Protein AF-A0A9D5IDY4-F1 (afdb_monomer_lite)

Structure (mmCIF, N/CA/C/O backbone):
data_AF-A0A9D5IDY4-F1
#
_entry.id   AF-A0A9D5IDY4-F1
#
loop_
_atom_site.group_PDB
_atom_site.id
_atom_site.type_symbol
_atom_site.label_atom_id
_atom_site.label_alt_id
_atom_site.label_comp_id
_atom_site.label_asym_id
_atom_site.label_entity_id
_atom_site.label_seq_id
_atom_site.pdbx_PDB_ins_code
_atom_site.Cartn_x
_atom_site.Cartn_y
_atom_site.Cartn_z
_atom_site.occupancy
_atom_site.B_iso_or_equiv
_atom_site.auth_seq_id
_atom_site.auth_comp_id
_atom_site.auth_asym_id
_atom_site.auth_atom_id
_atom_site.pdbx_PDB_model_num
ATOM 1 N N . MET A 1 1 ? -13.481 10.873 54.877 1.00 41.22 1 MET A N 1
ATOM 2 C CA . MET A 1 1 ? -12.859 11.520 53.698 1.00 41.22 1 MET A CA 1
ATOM 3 C C . MET A 1 1 ? -13.652 11.131 52.458 1.00 41.22 1 MET A C 1
ATOM 5 O O . MET A 1 1 ? -13.702 9.952 52.139 1.00 41.22 1 MET A O 1
ATOM 9 N N . LYS A 1 2 ? -14.345 12.079 51.812 1.00 42.03 2 LYS A N 1
ATOM 10 C CA . LYS A 1 2 ? -15.057 11.828 50.548 1.00 42.03 2 LYS A CA 1
ATOM 11 C C . LYS A 1 2 ? -14.042 11.918 49.404 1.00 42.03 2 LYS A C 1
ATOM 13 O O . LYS A 1 2 ? -13.507 12.991 49.146 1.00 42.03 2 LYS A O 1
ATOM 18 N N . LEU A 1 3 ? -13.752 10.783 48.770 1.00 48.72 3 LEU A N 1
ATOM 19 C CA . LEU A 1 3 ? -12.979 10.691 47.531 1.00 48.72 3 LEU A CA 1
ATOM 20 C C . LEU A 1 3 ? -13.801 11.328 46.403 1.00 48.72 3 LEU A C 1
ATOM 22 O O . LEU A 1 3 ? -14.670 10.682 45.820 1.00 48.72 3 LEU A O 1
ATOM 26 N N . PHE A 1 4 ? -13.562 12.605 46.114 1.00 57.53 4 PHE A N 1
ATOM 27 C CA . PHE A 1 4 ? -14.098 13.238 44.914 1.00 57.53 4 PHE A CA 1
ATOM 28 C C . PHE A 1 4 ? -13.401 12.621 43.695 1.00 57.53 4 PHE A C 1
ATOM 30 O O . PHE A 1 4 ? -12.270 12.974 43.365 1.00 57.53 4 PHE A O 1
ATOM 37 N N . ARG A 1 5 ? -14.060 11.658 43.039 1.00 57.94 5 ARG A N 1
ATOM 38 C CA . ARG A 1 5 ? -13.657 11.198 41.707 1.00 57.94 5 ARG A CA 1
ATOM 39 C C . ARG A 1 5 ? -13.798 12.376 40.747 1.00 57.94 5 ARG A C 1
ATOM 41 O O . ARG A 1 5 ? -14.897 12.887 40.547 1.00 57.94 5 ARG A O 1
ATOM 48 N N . LYS A 1 6 ? -12.673 12.795 40.169 1.00 56.75 6 LYS A N 1
ATOM 49 C CA . LYS A 1 6 ? -12.633 13.732 39.046 1.00 56.75 6 LYS A CA 1
ATOM 50 C C . LYS A 1 6 ? -13.516 13.158 37.921 1.00 56.75 6 LYS A C 1
ATOM 52 O O . LYS A 1 6 ? -13.376 11.965 37.636 1.00 56.75 6 LYS A O 1
ATOM 57 N N . PRO A 1 7 ? -14.425 13.941 37.314 1.00 51.53 7 PRO A N 1
ATOM 58 C CA . PRO A 1 7 ? -15.192 13.472 36.166 1.00 51.53 7 PRO A CA 1
ATOM 59 C C . PRO A 1 7 ? -14.228 13.010 35.064 1.00 51.53 7 PRO A C 1
ATOM 61 O O . PRO A 1 7 ? -13.175 13.642 34.902 1.00 51.53 7 PRO A O 1
ATOM 64 N N . PRO A 1 8 ? -14.536 11.928 34.324 1.00 55.66 8 PRO A N 1
ATOM 65 C CA . PRO A 1 8 ? -13.765 11.585 33.138 1.00 55.66 8 PRO A CA 1
ATOM 66 C C . PRO A 1 8 ? -13.746 12.801 32.209 1.00 55.66 8 PRO A C 1
ATOM 68 O O . PRO A 1 8 ? -14.763 13.479 32.044 1.00 55.66 8 PRO A O 1
ATOM 71 N N . ALA A 1 9 ? -12.569 13.115 31.666 1.00 55.00 9 ALA A N 1
ATOM 72 C CA . ALA A 1 9 ? -12.440 14.201 30.707 1.00 55.00 9 ALA A CA 1
ATOM 73 C C . ALA A 1 9 ? -13.428 13.963 29.551 1.00 55.00 9 ALA A C 1
ATOM 75 O O . ALA A 1 9 ? -13.591 12.808 29.141 1.00 55.00 9 ALA A O 1
ATOM 76 N N . PRO A 1 10 ? -14.102 15.010 29.041 1.00 48.28 10 PRO A N 1
ATOM 77 C CA . PRO A 1 10 ? -14.968 14.859 27.881 1.00 48.28 10 PRO A CA 1
ATOM 78 C C . PRO A 1 10 ? -14.165 14.215 26.750 1.00 48.28 10 PRO A C 1
ATOM 80 O O . PRO A 1 10 ? -13.027 14.618 26.491 1.00 48.28 10 PRO A O 1
ATOM 83 N N . ALA A 1 11 ? -14.737 13.183 26.123 1.00 53.06 11 ALA A N 1
ATOM 84 C CA . ALA A 1 11 ? -14.128 12.536 24.972 1.00 53.06 11 ALA A CA 1
ATOM 85 C C . ALA A 1 11 ? -13.826 13.619 23.932 1.00 53.06 11 ALA A C 1
ATOM 87 O O . ALA A 1 11 ? -14.719 14.367 23.527 1.00 53.06 11 ALA A O 1
ATOM 88 N N . ARG A 1 12 ? -12.548 13.754 23.563 1.00 46.25 12 ARG A N 1
ATOM 89 C CA . ARG A 1 12 ? -12.135 14.673 22.504 1.00 46.25 12 ARG A CA 1
ATOM 90 C C . ARG A 1 12 ? -12.954 14.311 21.257 1.00 46.25 12 ARG A C 1
ATOM 92 O O . ARG A 1 12 ? -13.050 13.115 20.972 1.00 46.25 12 ARG A O 1
ATOM 99 N N . PRO A 1 13 ? -13.564 15.280 20.549 1.00 53.03 13 PRO A N 1
ATOM 100 C CA . PRO A 1 13 ? -14.248 14.970 19.301 1.00 53.03 13 PRO A CA 1
ATOM 101 C C . PRO A 1 13 ? -13.279 14.216 18.380 1.00 53.03 13 PRO A C 1
ATOM 103 O O . PRO A 1 13 ? -12.077 14.520 18.413 1.00 53.03 13 PRO A O 1
ATOM 106 N N . PRO A 1 14 ? -13.765 13.212 17.628 1.00 66.12 14 PRO A N 1
ATOM 107 C CA . PRO A 1 14 ? -12.904 12.428 16.760 1.00 66.12 14 PRO A CA 1
ATOM 108 C C . PRO A 1 14 ? -12.170 13.379 15.815 1.00 66.12 14 PRO A C 1
ATOM 110 O O . PRO A 1 14 ? -12.764 14.301 15.252 1.00 66.12 14 PRO A O 1
ATOM 113 N N . GLY A 1 15 ? -10.852 13.206 15.732 1.00 76.00 15 GLY A N 1
ATOM 114 C CA . GLY A 1 15 ? -10.035 13.950 14.782 1.00 76.00 15 GLY A CA 1
ATOM 115 C C . GLY A 1 15 ? -10.391 13.571 13.342 1.00 76.00 15 GLY A C 1
ATOM 116 O O . GLY A 1 15 ? -11.176 12.645 13.125 1.00 76.00 15 GLY A O 1
ATOM 117 N N . PRO A 1 16 ? -9.815 14.261 12.345 1.00 85.69 16 PRO A N 1
ATOM 118 C CA . PRO A 1 16 ? -9.924 13.798 10.968 1.00 85.69 16 PRO A CA 1
ATOM 119 C C . PRO A 1 16 ? -9.386 12.358 10.852 1.00 85.69 16 PRO A C 1
ATOM 121 O O . PRO A 1 16 ? -8.431 12.016 11.561 1.00 85.69 16 PRO A O 1
ATOM 124 N N . PRO A 1 17 ? -9.975 11.519 9.977 1.00 90.88 17 PRO A N 1
ATOM 125 C CA . PRO A 1 17 ? -9.485 10.162 9.745 1.00 90.88 17 PRO A CA 1
ATOM 126 C C . PRO A 1 17 ? -8.038 10.207 9.252 1.00 90.88 17 PRO A C 1
ATOM 128 O O . PRO A 1 17 ? -7.634 11.183 8.627 1.00 90.88 17 PRO A O 1
ATOM 131 N N . SER A 1 18 ? -7.255 9.153 9.480 1.00 93.25 18 SER A N 1
ATOM 132 C CA . SER A 1 18 ? -5.921 9.068 8.881 1.00 93.25 18 SER A CA 1
ATOM 133 C C . SER A 1 18 ? -5.993 8.990 7.353 1.00 93.25 18 SER A C 1
ATOM 135 O O . SER A 1 18 ? -7.010 8.594 6.781 1.00 93.25 18 SER A O 1
ATOM 137 N N . PHE A 1 19 ? -4.882 9.294 6.674 1.00 95.75 19 PHE A N 1
ATOM 138 C CA . PHE A 1 19 ? -4.799 9.154 5.217 1.00 95.75 19 PHE A CA 1
ATOM 139 C C . PHE A 1 19 ? -5.155 7.734 4.740 1.00 95.75 19 PHE A C 1
ATOM 141 O O . PHE A 1 19 ? -5.873 7.569 3.757 1.00 95.75 19 PHE A O 1
ATOM 148 N N . GLY A 1 20 ? -4.712 6.700 5.465 1.00 96.00 20 GLY A N 1
ATOM 149 C CA . GLY A 1 20 ? -5.046 5.315 5.137 1.00 96.00 20 GLY A CA 1
ATOM 150 C C . GLY A 1 20 ? -6.538 5.024 5.291 1.00 96.00 20 GLY A C 1
ATOM 151 O O . GLY A 1 20 ? -7.137 4.428 4.399 1.00 96.00 20 GLY A O 1
ATOM 152 N N . ALA A 1 21 ? -7.156 5.495 6.377 1.00 94.75 21 ALA A N 1
ATOM 153 C CA . ALA A 1 21 ? -8.593 5.341 6.608 1.00 94.75 21 ALA A CA 1
ATOM 154 C C . ALA A 1 21 ? -9.424 6.072 5.542 1.00 94.75 21 ALA A C 1
ATOM 156 O O . ALA A 1 21 ? -10.379 5.523 4.993 1.00 94.75 21 ALA A O 1
ATOM 157 N N . TRP A 1 22 ? -9.005 7.287 5.187 1.00 95.56 22 TRP A N 1
ATOM 158 C CA . TRP A 1 22 ? -9.621 8.111 4.149 1.00 95.56 22 TRP A CA 1
ATOM 159 C C . TRP A 1 22 ? -9.556 7.466 2.753 1.00 95.56 22 TRP A C 1
ATOM 161 O O . TRP A 1 22 ? -10.509 7.585 1.977 1.00 95.56 22 TRP A O 1
ATOM 171 N N . LEU A 1 23 ? -8.468 6.752 2.440 1.00 96.88 23 LEU A N 1
ATOM 172 C CA . LEU A 1 23 ? -8.336 5.971 1.206 1.00 96.88 23 LEU A CA 1
ATOM 173 C C . LEU A 1 23 ? -9.214 4.718 1.219 1.00 96.88 23 LEU A C 1
ATOM 175 O O . LEU A 1 23 ? -9.912 4.457 0.240 1.00 96.88 23 LEU A O 1
ATOM 179 N N . VAL A 1 24 ? -9.197 3.947 2.311 1.00 95.25 24 VAL A N 1
ATOM 180 C CA . VAL A 1 24 ? -10.005 2.723 2.434 1.00 95.25 24 VAL A CA 1
ATOM 181 C C . VAL A 1 24 ? -11.487 3.040 2.266 1.00 95.25 24 VAL A C 1
ATOM 183 O O . VAL A 1 24 ? -12.145 2.371 1.476 1.00 95.25 24 VAL A O 1
ATOM 186 N N . ALA A 1 25 ? -11.987 4.099 2.909 1.00 93.31 25 ALA A N 1
ATOM 187 C CA . ALA A 1 25 ? -13.375 4.536 2.760 1.00 93.31 25 ALA A CA 1
ATOM 188 C C . ALA A 1 25 ? -13.746 4.824 1.291 1.00 93.31 25 ALA A C 1
ATOM 190 O O . ALA A 1 25 ? -14.791 4.395 0.813 1.00 93.31 25 ALA A O 1
ATOM 191 N N . ARG A 1 26 ? -12.859 5.475 0.525 1.00 94.00 26 ARG A N 1
ATOM 192 C CA . ARG A 1 26 ? -13.096 5.762 -0.903 1.00 94.00 26 ARG A CA 1
ATOM 193 C C . ARG A 1 26 ? -13.163 4.518 -1.772 1.00 94.00 26 ARG A C 1
ATOM 195 O O . ARG A 1 26 ? -13.949 4.482 -2.713 1.00 94.00 26 ARG A O 1
ATOM 202 N N . PHE A 1 27 ? -12.331 3.519 -1.488 1.00 94.62 27 PHE A N 1
ATOM 203 C CA . PHE A 1 27 ? -12.335 2.275 -2.255 1.00 94.62 27 PHE A CA 1
ATOM 204 C C . PHE A 1 27 ? -13.386 1.268 -1.785 1.00 94.62 27 PHE A C 1
ATOM 206 O O . PHE A 1 27 ? -13.736 0.379 -2.559 1.00 94.62 27 PHE A O 1
ATOM 213 N N . ALA A 1 28 ? -13.889 1.408 -0.558 1.00 89.88 28 ALA A N 1
ATOM 214 C CA . ALA A 1 28 ? -15.052 0.677 -0.068 1.00 89.88 28 ALA A CA 1
ATOM 215 C C . ALA A 1 28 ? -16.361 1.193 -0.696 1.00 89.88 28 ALA A C 1
ATOM 217 O O . ALA A 1 28 ? -17.274 0.407 -0.943 1.00 89.88 28 ALA A O 1
ATOM 218 N N . GLY A 1 29 ? -16.416 2.481 -1.054 1.00 86.25 29 GLY A N 1
ATOM 219 C CA . GLY A 1 29 ? -17.571 3.093 -1.707 1.00 86.25 29 GLY A CA 1
ATOM 220 C C . GLY A 1 29 ? -18.672 3.429 -0.702 1.00 86.25 29 GLY A C 1
ATOM 221 O O . GLY A 1 29 ? -18.404 4.055 0.318 1.00 86.25 29 GLY A O 1
ATOM 222 N N . GLU A 1 30 ? -19.914 3.049 -1.009 1.00 84.19 30 GLU A N 1
ATOM 223 C CA . GLU A 1 30 ? -21.068 3.249 -0.114 1.00 84.19 30 GLU A CA 1
ATOM 224 C C . GLU A 1 30 ? -21.193 2.151 0.961 1.00 84.19 30 GLU A C 1
ATOM 226 O O . GLU A 1 30 ? -21.915 2.329 1.939 1.00 84.19 30 GLU A O 1
ATOM 231 N N . GLU A 1 31 ? -20.503 1.019 0.783 1.00 82.00 31 GLU A N 1
ATOM 232 C CA . GLU A 1 31 ? -20.472 -0.098 1.735 1.00 82.00 31 GLU A CA 1
ATOM 233 C C . GLU A 1 31 ? -19.447 0.187 2.848 1.00 82.00 31 GLU A C 1
ATOM 235 O O . GLU A 1 31 ? -18.351 0.686 2.574 1.00 82.00 31 GLU A O 1
ATOM 240 N N . SER A 1 32 ? -19.747 -0.183 4.098 1.00 81.62 32 SER A N 1
ATOM 241 C CA . SER A 1 32 ? -18.724 -0.137 5.151 1.00 81.62 32 SER A CA 1
ATOM 242 C C . SER A 1 32 ? -17.678 -1.233 4.933 1.00 81.62 32 SER A C 1
ATOM 244 O O . SER A 1 32 ? -18.006 -2.361 4.560 1.00 81.62 32 SER A O 1
ATOM 246 N N . ALA A 1 33 ? -16.412 -0.955 5.252 1.00 79.81 33 ALA A N 1
ATOM 247 C CA . ALA A 1 33 ? -15.341 -1.952 5.234 1.00 79.81 33 ALA A CA 1
ATOM 248 C C . ALA A 1 33 ? -15.653 -3.181 6.107 1.00 79.81 33 ALA A C 1
ATOM 250 O O . ALA A 1 33 ? -15.194 -4.278 5.788 1.00 79.81 33 ALA A O 1
ATOM 251 N N . ALA A 1 34 ? -16.457 -3.019 7.165 1.00 79.94 34 ALA A N 1
ATOM 252 C CA . ALA A 1 34 ? -16.913 -4.117 8.017 1.00 79.94 34 ALA A CA 1
ATOM 253 C C . ALA A 1 34 ? -17.886 -5.079 7.309 1.00 79.94 34 ALA A C 1
ATOM 255 O O . ALA A 1 34 ? -18.031 -6.227 7.730 1.00 79.94 34 ALA A O 1
ATOM 256 N N . GLU A 1 35 ? -18.558 -4.614 6.257 1.00 84.38 35 GLU A N 1
ATOM 257 C CA . GLU A 1 35 ? -19.585 -5.349 5.512 1.00 84.38 35 GLU A CA 1
ATOM 258 C C . GLU A 1 35 ? -19.034 -5.962 4.217 1.00 84.38 35 GLU A C 1
ATOM 260 O O . GLU A 1 35 ? -19.651 -6.852 3.627 1.00 84.38 35 GLU A O 1
ATOM 265 N N . LEU A 1 36 ? -17.848 -5.525 3.783 1.00 87.06 36 LEU A N 1
ATOM 266 C CA . LEU A 1 36 ? -17.218 -6.023 2.570 1.00 87.06 36 LEU A CA 1
ATOM 267 C C . LEU A 1 36 ? -16.795 -7.497 2.718 1.00 87.06 36 LEU A C 1
ATOM 269 O O . LEU A 1 36 ? -16.058 -7.853 3.642 1.00 87.06 36 LEU A O 1
ATOM 273 N N . PRO A 1 37 ? -17.134 -8.364 1.744 1.00 91.19 37 PRO A N 1
ATOM 274 C CA . PRO A 1 37 ? -16.500 -9.668 1.612 1.00 91.19 37 PRO A CA 1
ATOM 275 C C . PRO A 1 37 ? -14.982 -9.527 1.475 1.00 91.19 37 PRO A C 1
ATOM 277 O O . PRO A 1 37 ? -14.500 -8.564 0.873 1.00 91.19 37 PRO A O 1
ATOM 280 N N . PHE A 1 38 ? -14.239 -10.542 1.932 1.00 91.69 38 PHE A N 1
ATOM 281 C CA . PHE A 1 38 ? -12.770 -10.544 1.928 1.00 91.69 38 PHE A CA 1
ATOM 282 C C . PHE A 1 38 ? -12.165 -10.029 0.614 1.00 91.69 38 PHE A C 1
ATOM 284 O O . PHE A 1 38 ? -11.341 -9.126 0.644 1.00 91.69 38 PHE A O 1
ATOM 291 N N . ALA A 1 39 ? -12.616 -10.533 -0.540 1.00 93.44 39 ALA A N 1
ATOM 292 C CA . ALA A 1 39 ? -12.061 -10.148 -1.839 1.00 93.44 39 ALA A CA 1
ATOM 293 C C . ALA A 1 39 ? -12.295 -8.666 -2.201 1.00 93.44 39 ALA A C 1
ATOM 295 O O . ALA A 1 39 ? -11.458 -8.050 -2.863 1.00 93.44 39 ALA A O 1
ATOM 296 N N . LYS A 1 40 ? -13.424 -8.075 -1.781 1.00 93.81 40 LYS A N 1
ATOM 297 C CA . LYS A 1 40 ? -13.680 -6.640 -1.985 1.00 93.81 40 LYS A CA 1
ATOM 298 C C . LYS A 1 40 ? -12.812 -5.803 -1.044 1.00 93.81 40 LYS A C 1
ATOM 300 O O . LYS A 1 40 ? -12.204 -4.835 -1.494 1.00 93.81 40 LYS A O 1
ATOM 305 N N . LEU A 1 41 ? -12.717 -6.205 0.225 1.00 93.56 41 LEU A N 1
ATOM 306 C CA . LEU A 1 41 ? -11.877 -5.532 1.214 1.00 93.56 41 LEU A CA 1
ATOM 307 C C . LEU A 1 41 ? -10.399 -5.588 0.818 1.00 93.56 41 LEU A C 1
ATOM 309 O O . LEU A 1 41 ? -9.725 -4.567 0.816 1.00 93.56 41 LEU A O 1
ATOM 313 N N . GLU A 1 42 ? -9.901 -6.758 0.424 1.00 95.69 42 GLU A N 1
ATOM 314 C CA . GLU A 1 42 ? -8.536 -6.946 -0.065 1.00 95.69 42 GLU A CA 1
ATOM 315 C C . GLU A 1 42 ? -8.249 -6.037 -1.263 1.00 95.69 42 GLU A C 1
ATOM 317 O O . GLU A 1 42 ? -7.229 -5.355 -1.283 1.00 95.69 42 GLU A O 1
ATOM 322 N N . ARG A 1 43 ? -9.172 -5.931 -2.224 1.00 95.50 43 ARG A N 1
ATOM 323 C CA . ARG A 1 43 ? -9.018 -5.003 -3.351 1.00 95.50 43 ARG A CA 1
ATOM 324 C C . ARG A 1 43 ? -8.959 -3.543 -2.899 1.00 95.50 43 ARG A C 1
ATOM 326 O O . ARG A 1 43 ? -8.101 -2.800 -3.373 1.00 95.50 43 ARG A O 1
ATOM 333 N N . ALA A 1 44 ? -9.846 -3.129 -1.994 1.00 95.12 44 ALA A N 1
ATOM 334 C CA . ALA A 1 44 ? -9.838 -1.773 -1.450 1.00 95.12 44 ALA A CA 1
ATOM 335 C C . ALA A 1 44 ? -8.515 -1.470 -0.729 1.00 95.12 44 ALA A C 1
ATOM 337 O O . ALA A 1 44 ? -7.897 -0.432 -0.970 1.00 95.12 44 ALA A O 1
ATOM 338 N N . CYS A 1 45 ? -8.030 -2.419 0.071 1.00 96.62 45 CYS A N 1
ATOM 339 C CA . CYS A 1 45 ? -6.738 -2.352 0.739 1.00 96.62 45 CYS A CA 1
ATOM 340 C C . CYS A 1 45 ? -5.563 -2.304 -0.248 1.00 96.62 45 CYS A C 1
ATOM 342 O O . CYS A 1 45 ? -4.610 -1.573 0.000 1.00 96.62 45 CYS A O 1
ATOM 344 N N . GLY A 1 46 ? -5.615 -3.041 -1.361 1.00 96.88 46 GLY A N 1
ATOM 345 C CA . GLY A 1 46 ? -4.567 -3.042 -2.390 1.00 96.88 46 GLY A CA 1
ATOM 346 C C . GLY A 1 46 ? -4.472 -1.701 -3.105 1.00 96.88 46 GLY A C 1
ATOM 347 O O . GLY A 1 46 ? -3.384 -1.147 -3.259 1.00 96.88 46 GLY A O 1
ATOM 348 N N . ASN A 1 47 ? -5.623 -1.124 -3.453 1.00 96.56 47 ASN A N 1
ATOM 349 C CA . ASN A 1 47 ? -5.698 0.208 -4.046 1.00 96.56 47 ASN A CA 1
ATOM 350 C C . ASN A 1 47 ? -5.240 1.301 -3.067 1.00 96.56 47 ASN A C 1
ATOM 352 O O . ASN A 1 47 ? -4.472 2.183 -3.440 1.00 96.56 47 ASN A O 1
ATOM 356 N N . ALA A 1 48 ? -5.665 1.234 -1.803 1.00 97.50 48 ALA A N 1
ATOM 357 C CA . ALA A 1 48 ? -5.204 2.160 -0.772 1.00 97.50 48 ALA A CA 1
ATOM 358 C C . ALA A 1 48 ? -3.696 2.006 -0.513 1.00 97.50 48 ALA A C 1
ATOM 360 O O . ALA A 1 48 ? -2.968 2.993 -0.455 1.00 97.50 48 ALA A O 1
ATOM 361 N N . GLY A 1 49 ? -3.211 0.768 -0.408 1.00 97.62 49 GLY A N 1
ATOM 362 C CA . GLY A 1 49 ? -1.809 0.440 -0.169 1.00 97.62 49 GLY A CA 1
ATOM 363 C C . GLY A 1 49 ? -0.889 0.941 -1.279 1.00 97.62 49 GLY A C 1
ATOM 364 O O . GLY A 1 49 ? 0.159 1.513 -0.983 1.00 97.62 49 GLY A O 1
ATOM 365 N N . SER A 1 50 ? -1.291 0.797 -2.545 1.00 97.44 50 SER A N 1
ATOM 366 C CA . SER A 1 50 ? -0.505 1.297 -3.677 1.00 97.44 50 SER A CA 1
ATOM 367 C C . SER A 1 50 ? -0.379 2.825 -3.639 1.00 97.44 50 SER A C 1
ATOM 369 O O . SER A 1 50 ? 0.724 3.352 -3.801 1.00 97.44 50 SER A O 1
ATOM 371 N N . LEU A 1 51 ? -1.463 3.542 -3.321 1.00 97.94 51 LEU A N 1
ATOM 372 C CA . LEU A 1 51 ? -1.452 4.999 -3.176 1.00 97.94 51 LEU A CA 1
ATOM 373 C C . LEU A 1 51 ? -0.674 5.476 -1.947 1.00 97.94 51 LEU A C 1
ATOM 375 O O . LEU A 1 51 ? 0.008 6.494 -2.037 1.00 97.94 51 LEU A O 1
ATOM 379 N N . ILE A 1 52 ? -0.707 4.743 -0.830 1.00 97.81 52 ILE A N 1
ATOM 380 C CA . ILE A 1 52 ? 0.150 5.015 0.335 1.00 97.81 52 ILE A CA 1
ATOM 381 C C . ILE A 1 52 ? 1.621 4.900 -0.066 1.00 97.81 52 ILE A C 1
ATOM 383 O O . ILE A 1 52 ? 2.397 5.820 0.186 1.00 97.81 52 ILE A O 1
ATOM 387 N N . CYS A 1 53 ? 2.010 3.810 -0.732 1.00 97.38 53 CYS A N 1
ATOM 388 C CA . CYS A 1 53 ? 3.376 3.635 -1.222 1.00 97.38 53 CYS A CA 1
ATOM 389 C C . CYS A 1 53 ? 3.785 4.763 -2.183 1.00 97.38 53 CYS A C 1
ATOM 391 O O . CYS A 1 53 ? 4.862 5.338 -2.023 1.00 97.38 53 CYS A O 1
ATOM 393 N N . GLY A 1 54 ? 2.916 5.128 -3.131 1.00 97.38 54 GLY A N 1
ATOM 394 C CA . GLY A 1 54 ? 3.140 6.250 -4.045 1.00 97.38 54 GLY A CA 1
ATOM 395 C C . GLY A 1 54 ? 3.314 7.588 -3.319 1.00 97.38 54 GLY A C 1
ATOM 396 O O . GLY A 1 54 ? 4.259 8.326 -3.597 1.00 97.38 54 GLY A O 1
ATOM 397 N N . ALA A 1 55 ? 2.459 7.876 -2.336 1.00 97.88 55 ALA A N 1
ATOM 398 C CA . ALA A 1 55 ? 2.507 9.106 -1.553 1.00 97.88 55 ALA A CA 1
ATOM 399 C C . ALA A 1 55 ? 3.788 9.205 -0.712 1.00 97.88 55 ALA A C 1
ATOM 401 O O . ALA A 1 55 ? 4.416 10.263 -0.662 1.00 97.88 55 ALA A O 1
ATOM 402 N N . VAL A 1 56 ? 4.215 8.102 -0.090 1.00 97.25 56 VAL A N 1
ATOM 403 C CA . VAL A 1 56 ? 5.447 8.053 0.714 1.00 97.25 56 VAL A CA 1
ATOM 404 C C . VAL A 1 56 ? 6.691 8.184 -0.167 1.00 97.25 56 VAL A C 1
ATOM 406 O O . VAL A 1 56 ? 7.648 8.854 0.224 1.00 97.25 56 VAL A O 1
ATOM 409 N N . LEU A 1 57 ? 6.693 7.606 -1.374 1.00 96.00 57 LEU A N 1
ATOM 410 C CA . LEU A 1 57 ? 7.772 7.837 -2.338 1.00 96.00 57 LEU A CA 1
ATOM 411 C C . LEU A 1 57 ? 7.868 9.313 -2.732 1.00 96.00 57 LEU A C 1
ATOM 413 O O . LEU A 1 57 ? 8.974 9.859 -2.738 1.00 96.00 57 LEU A O 1
ATOM 417 N N . ALA A 1 58 ? 6.727 9.943 -3.024 1.00 96.81 58 ALA A N 1
ATOM 418 C CA . ALA A 1 58 ? 6.653 11.332 -3.464 1.00 96.81 58 ALA A CA 1
ATOM 419 C C . ALA A 1 58 ? 7.035 12.330 -2.363 1.00 96.81 58 ALA A C 1
ATOM 421 O O . ALA A 1 58 ? 7.758 13.293 -2.612 1.00 96.81 58 ALA A O 1
ATOM 422 N N . ARG A 1 59 ? 6.530 12.121 -1.141 1.00 96.06 59 ARG A N 1
ATOM 423 C CA . ARG A 1 59 ? 6.634 13.065 -0.018 1.00 96.06 59 ARG A CA 1
ATOM 424 C C . ARG A 1 59 ? 7.000 12.347 1.292 1.00 96.06 59 ARG A C 1
ATOM 426 O O . ARG A 1 59 ? 6.235 12.414 2.253 1.00 96.06 59 ARG A O 1
ATOM 433 N N . PRO A 1 60 ? 8.179 11.702 1.396 1.00 94.25 60 PRO A N 1
ATOM 434 C CA . PRO A 1 60 ? 8.538 10.873 2.555 1.00 94.25 60 PRO A CA 1
ATOM 435 C C . PRO A 1 60 ? 8.519 11.640 3.885 1.00 94.25 60 PRO A C 1
ATOM 437 O O . PRO A 1 60 ? 8.115 11.096 4.910 1.00 94.25 60 PRO A O 1
ATOM 440 N N . ALA A 1 61 ? 8.891 12.925 3.870 1.00 92.50 61 ALA A N 1
ATOM 441 C CA . ALA A 1 61 ? 8.896 13.775 5.060 1.00 92.50 61 ALA A CA 1
ATOM 442 C C . ALA A 1 61 ? 7.499 13.962 5.685 1.00 92.50 61 ALA A C 1
ATOM 444 O O . ALA A 1 61 ? 7.395 14.118 6.899 1.00 92.50 61 ALA A O 1
ATOM 445 N N . SER A 1 62 ? 6.425 13.890 4.889 1.00 92.31 62 SER A N 1
ATOM 446 C CA . SER A 1 62 ? 5.041 14.026 5.372 1.00 92.31 62 SER A CA 1
ATOM 447 C C . SER A 1 62 ? 4.548 12.816 6.176 1.00 92.31 62 SER A C 1
ATOM 449 O O . SER A 1 62 ? 3.461 12.872 6.741 1.00 92.31 62 SER A O 1
ATOM 451 N N . PHE A 1 63 ? 5.341 11.742 6.257 1.00 92.94 63 PHE A N 1
ATOM 452 C CA . PHE A 1 63 ? 4.989 10.507 6.963 1.00 92.94 63 PHE A CA 1
ATOM 453 C C . PHE A 1 63 ? 5.895 10.208 8.162 1.00 92.94 63 PHE A C 1
ATOM 455 O O . PHE A 1 63 ? 5.753 9.149 8.770 1.00 92.94 63 PHE A O 1
ATOM 462 N N . GLY A 1 64 ? 6.817 11.106 8.528 1.00 80.94 64 GLY A N 1
ATOM 463 C CA . GLY A 1 64 ? 7.816 10.848 9.573 1.00 80.94 64 GLY A CA 1
ATOM 464 C C . GLY A 1 64 ? 7.233 10.427 10.931 1.00 80.94 64 GLY A C 1
ATOM 465 O O . GLY A 1 64 ? 7.813 9.580 11.600 1.00 80.94 64 GLY A O 1
ATOM 466 N N . ASP A 1 65 ? 6.067 10.953 11.316 1.00 80.75 65 ASP A N 1
ATOM 467 C CA . ASP A 1 65 ? 5.337 10.594 12.544 1.00 80.75 65 ASP A CA 1
ATOM 468 C C . ASP A 1 65 ? 4.454 9.337 12.398 1.00 80.75 65 ASP A C 1
ATOM 470 O O . ASP A 1 65 ? 4.021 8.752 13.394 1.00 80.75 65 ASP A O 1
ATOM 474 N N . LYS A 1 66 ? 4.159 8.923 11.160 1.00 80.00 66 LYS A N 1
ATOM 475 C CA . LYS A 1 66 ? 3.355 7.730 10.830 1.00 80.00 66 LYS A CA 1
ATOM 476 C C . LYS A 1 66 ? 4.206 6.476 10.719 1.00 80.00 66 LYS A C 1
ATOM 478 O O . LYS A 1 66 ? 3.729 5.372 10.984 1.00 80.00 66 LYS A O 1
ATOM 483 N N . VAL A 1 67 ? 5.460 6.657 10.331 1.00 84.44 67 VAL A N 1
ATOM 484 C CA . VAL A 1 67 ? 6.473 5.614 10.283 1.00 84.44 67 VAL A CA 1
ATOM 485 C C . VAL A 1 67 ? 6.756 5.142 11.703 1.00 84.44 67 VAL A C 1
ATOM 487 O O . VAL A 1 67 ? 7.151 5.919 12.572 1.00 84.44 67 VAL A O 1
ATOM 490 N N . ARG A 1 68 ? 6.571 3.844 11.943 1.00 84.62 68 ARG A N 1
ATOM 491 C CA . ARG A 1 68 ? 6.925 3.228 13.222 1.00 84.62 68 ARG A CA 1
ATOM 492 C C . ARG A 1 68 ? 8.086 2.267 13.051 1.00 84.62 68 ARG A C 1
ATOM 494 O O . ARG A 1 68 ? 8.041 1.372 12.211 1.00 84.62 68 ARG A O 1
ATOM 501 N N . MET A 1 69 ? 9.109 2.482 13.872 1.00 83.19 69 MET A N 1
ATOM 502 C CA . MET A 1 69 ? 10.351 1.704 13.916 1.00 83.19 69 MET A CA 1
ATOM 503 C C . MET A 1 69 ? 10.366 0.716 15.092 1.00 83.19 69 MET A C 1
ATOM 505 O O . MET A 1 69 ? 11.427 0.295 15.544 1.00 83.19 69 MET A O 1
ATOM 509 N N . ASP A 1 70 ? 9.191 0.364 15.623 1.00 91.56 70 ASP A N 1
ATOM 510 C CA . ASP A 1 70 ? 9.076 -0.738 16.575 1.00 91.56 70 ASP A CA 1
ATOM 511 C C . ASP A 1 70 ? 9.304 -2.093 15.885 1.00 91.56 70 ASP A C 1
ATOM 513 O O . ASP A 1 70 ? 9.115 -2.240 14.672 1.00 91.56 70 ASP A O 1
ATOM 517 N N . ALA A 1 71 ? 9.741 -3.080 16.673 1.00 90.50 71 ALA A N 1
ATOM 518 C CA . ALA A 1 71 ? 10.154 -4.391 16.174 1.00 90.50 71 ALA A CA 1
ATOM 519 C C . ALA A 1 71 ? 9.043 -5.099 15.383 1.00 90.50 71 ALA A C 1
ATOM 521 O O . ALA A 1 71 ? 9.318 -5.666 14.327 1.00 90.50 71 ALA A O 1
ATOM 522 N N . ASP A 1 72 ? 7.794 -5.010 15.846 1.00 91.88 72 ASP A N 1
ATOM 523 C CA . ASP A 1 72 ? 6.650 -5.659 15.204 1.00 91.88 72 ASP A CA 1
ATOM 524 C C . ASP A 1 72 ? 6.355 -5.036 13.833 1.00 91.88 72 ASP A C 1
ATOM 526 O O . ASP A 1 72 ? 6.140 -5.742 12.845 1.00 91.88 72 ASP A O 1
ATOM 530 N N . THR A 1 73 ? 6.372 -3.703 13.734 1.00 92.69 73 THR A N 1
ATOM 531 C CA . THR A 1 73 ? 6.163 -2.996 12.462 1.00 92.69 73 THR A CA 1
ATOM 532 C C . THR A 1 73 ? 7.288 -3.277 11.471 1.00 92.69 73 THR A C 1
ATOM 534 O O . THR A 1 73 ? 7.016 -3.544 10.299 1.00 92.69 73 THR A O 1
ATOM 537 N N . LEU A 1 74 ? 8.540 -3.261 11.933 1.00 93.75 74 LEU A N 1
ATOM 538 C CA . LEU A 1 74 ? 9.704 -3.582 11.107 1.00 93.75 74 LEU A CA 1
ATOM 539 C C . LEU A 1 74 ? 9.680 -5.033 10.624 1.00 93.75 74 LEU A C 1
ATOM 541 O O . LEU A 1 74 ? 10.000 -5.298 9.466 1.00 93.75 74 LEU A O 1
ATOM 545 N N . GLN A 1 75 ? 9.256 -5.968 11.474 1.00 95.12 75 GLN A N 1
ATOM 546 C CA . GLN A 1 75 ? 9.097 -7.363 11.087 1.00 95.12 75 GLN A CA 1
ATOM 547 C C . GLN A 1 75 ? 8.050 -7.519 9.979 1.00 95.12 75 GLN A C 1
ATOM 549 O O . GLN A 1 75 ? 8.307 -8.211 8.995 1.00 95.12 75 GLN A O 1
ATOM 554 N N . GLU A 1 76 ? 6.888 -6.871 10.096 1.00 94.06 76 GLU A N 1
ATOM 555 C CA . GLU A 1 76 ? 5.846 -6.923 9.060 1.00 94.06 76 GLU A CA 1
ATOM 556 C C . GLU A 1 76 ? 6.319 -6.284 7.745 1.00 94.06 76 GLU A C 1
ATOM 558 O O . GLU A 1 76 ? 6.140 -6.874 6.678 1.00 94.06 76 GLU A O 1
ATOM 563 N N . ALA A 1 77 ? 6.997 -5.134 7.804 1.00 94.88 77 ALA A N 1
ATOM 564 C CA . ALA A 1 77 ? 7.602 -4.511 6.626 1.00 94.88 77 ALA A CA 1
ATOM 565 C C . ALA A 1 77 ? 8.644 -5.431 5.959 1.00 94.88 77 ALA A C 1
ATOM 567 O O . ALA A 1 77 ? 8.638 -5.594 4.738 1.00 94.88 77 ALA A O 1
ATOM 568 N N . GLY A 1 78 ? 9.474 -6.109 6.756 1.00 96.31 78 GLY A N 1
ATOM 569 C CA . GLY A 1 78 ? 10.437 -7.095 6.268 1.00 96.31 78 GLY A CA 1
ATOM 570 C C . GLY A 1 78 ? 9.777 -8.328 5.643 1.00 96.31 78 GLY A C 1
ATOM 571 O O . GLY A 1 78 ? 10.280 -8.869 4.657 1.00 96.31 78 GLY A O 1
ATOM 572 N N . LEU A 1 79 ? 8.623 -8.766 6.158 1.00 96.00 79 LEU A N 1
ATOM 573 C CA . LEU A 1 79 ? 7.838 -9.844 5.549 1.00 96.00 79 LEU A CA 1
ATOM 574 C C . LEU A 1 79 ? 7.267 -9.436 4.190 1.00 96.00 79 LEU A C 1
ATOM 576 O O . LEU A 1 79 ? 7.316 -10.245 3.261 1.00 96.00 79 LEU A O 1
ATOM 580 N N . VAL A 1 80 ? 6.765 -8.204 4.056 1.00 96.00 80 VAL A N 1
ATOM 581 C CA . VAL A 1 80 ? 6.340 -7.646 2.761 1.00 96.00 80 VAL A CA 1
ATOM 582 C C . VAL A 1 80 ? 7.523 -7.640 1.799 1.00 96.00 80 VAL A C 1
ATOM 584 O O . VAL A 1 80 ? 7.425 -8.224 0.723 1.00 96.00 8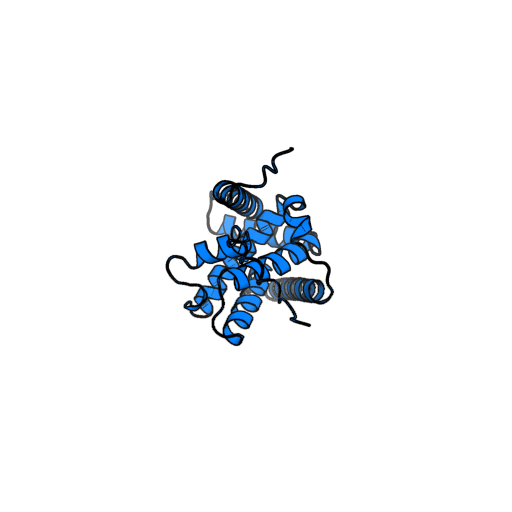0 VAL A O 1
ATOM 587 N N . ALA A 1 81 ? 8.671 -7.101 2.219 1.00 95.62 81 ALA A N 1
ATOM 588 C CA . ALA A 1 81 ? 9.863 -7.029 1.381 1.00 95.62 81 ALA A CA 1
ATOM 589 C C . ALA A 1 81 ? 10.343 -8.405 0.904 1.00 95.62 81 ALA A C 1
ATOM 591 O O . ALA A 1 81 ? 10.630 -8.602 -0.281 1.00 95.62 81 ALA A O 1
ATOM 592 N N . LYS A 1 82 ? 10.385 -9.386 1.811 1.00 95.56 82 LYS A N 1
ATOM 593 C CA . LYS A 1 82 ? 10.766 -10.764 1.489 1.00 95.56 82 LYS A CA 1
ATOM 594 C C . LYS A 1 82 ? 9.795 -11.406 0.498 1.00 95.56 82 LYS A C 1
ATOM 596 O O . LYS A 1 82 ? 10.235 -12.068 -0.437 1.00 95.56 82 LYS A O 1
ATOM 601 N N . ARG A 1 83 ? 8.484 -11.238 0.696 1.00 93.38 83 ARG A N 1
ATOM 602 C CA . ARG A 1 83 ? 7.460 -11.819 -0.189 1.00 93.38 83 ARG A CA 1
ATOM 603 C C . ARG A 1 83 ? 7.504 -11.206 -1.580 1.00 93.38 83 ARG A C 1
ATOM 605 O O . ARG A 1 83 ? 7.513 -11.965 -2.543 1.00 93.38 83 ARG A O 1
ATOM 612 N N . THR A 1 84 ? 7.661 -9.886 -1.666 1.00 92.75 84 THR A N 1
ATOM 613 C CA . THR A 1 84 ? 7.882 -9.184 -2.933 1.00 92.75 84 THR A CA 1
ATOM 614 C C . THR A 1 84 ? 9.098 -9.765 -3.655 1.00 92.75 84 THR A C 1
ATOM 616 O O . THR A 1 84 ? 8.979 -10.210 -4.791 1.00 92.75 84 THR A O 1
ATOM 619 N N . ALA A 1 85 ? 10.260 -9.847 -2.991 1.00 92.06 85 ALA A N 1
ATOM 620 C CA . ALA A 1 85 ? 11.479 -10.386 -3.602 1.00 92.06 85 ALA A CA 1
ATOM 621 C C . ALA A 1 85 ? 11.294 -11.826 -4.110 1.00 92.06 85 ALA A C 1
ATOM 623 O O . ALA A 1 85 ? 11.666 -12.136 -5.240 1.00 92.06 85 ALA A O 1
ATOM 624 N N . ASN A 1 86 ? 10.666 -12.685 -3.304 1.00 90.88 86 ASN A N 1
ATOM 625 C CA . ASN A 1 86 ? 10.366 -14.061 -3.691 1.00 90.88 86 ASN A CA 1
ATOM 626 C C . ASN A 1 86 ? 9.417 -14.129 -4.898 1.00 90.88 86 ASN A C 1
ATOM 628 O O . ASN A 1 86 ? 9.624 -14.957 -5.781 1.00 90.88 86 ASN A O 1
ATOM 632 N N . GLY A 1 87 ? 8.397 -13.265 -4.948 1.00 88.38 87 GLY A N 1
ATOM 633 C CA . GLY A 1 87 ? 7.460 -13.175 -6.068 1.00 88.38 87 GLY A CA 1
ATOM 634 C C . GLY A 1 87 ? 8.158 -12.778 -7.368 1.00 88.38 87 GLY A C 1
ATOM 635 O O . GLY A 1 87 ? 7.993 -13.448 -8.387 1.00 88.38 87 GLY A O 1
ATOM 636 N N . PHE A 1 88 ? 9.021 -11.760 -7.324 1.00 88.50 88 PHE A N 1
ATOM 637 C CA . PHE A 1 88 ? 9.843 -11.369 -8.473 1.00 88.50 88 PHE A CA 1
ATOM 638 C C . PHE A 1 88 ? 10.825 -12.473 -8.890 1.00 88.50 88 PHE A C 1
ATOM 640 O O . PHE A 1 88 ? 10.968 -12.747 -10.078 1.00 88.50 88 PHE A O 1
ATOM 647 N N . GLN A 1 89 ? 11.467 -13.159 -7.942 1.00 88.81 89 GLN A N 1
ATOM 648 C CA . GLN A 1 89 ? 12.364 -14.272 -8.259 1.00 88.81 89 GLN A CA 1
ATOM 649 C C . GLN A 1 89 ? 11.623 -15.433 -8.939 1.00 88.81 89 GLN A C 1
ATOM 651 O O . GLN A 1 89 ? 12.115 -15.968 -9.931 1.00 88.81 89 GLN A O 1
ATOM 656 N N . ALA A 1 90 ? 10.441 -15.802 -8.438 1.00 86.12 90 ALA A N 1
ATOM 657 C CA . ALA A 1 90 ? 9.601 -16.826 -9.056 1.00 86.12 90 ALA A CA 1
ATOM 658 C C . ALA A 1 90 ? 9.175 -16.414 -10.475 1.00 86.12 90 ALA A C 1
ATOM 660 O O . ALA A 1 90 ? 9.266 -17.212 -11.403 1.00 86.12 90 ALA A O 1
ATOM 661 N N . SER A 1 91 ? 8.818 -15.140 -10.652 1.00 85.12 91 SER A N 1
ATOM 662 C CA . SER A 1 91 ? 8.464 -14.560 -11.952 1.00 85.12 91 SER A CA 1
ATOM 663 C C . SER A 1 91 ? 9.604 -14.648 -12.973 1.00 85.12 91 SER A C 1
ATOM 665 O O . SER A 1 91 ? 9.393 -14.880 -14.158 1.00 85.12 91 SER A O 1
ATOM 667 N N . LEU A 1 92 ? 10.849 -14.476 -12.526 1.00 84.50 92 LEU A N 1
ATOM 668 C CA . LEU A 1 92 ? 12.016 -14.585 -13.400 1.00 84.50 92 LEU A CA 1
ATOM 669 C C . LEU A 1 92 ? 12.351 -16.033 -13.779 1.00 84.50 92 LEU A C 1
ATOM 671 O O . LEU A 1 92 ? 12.962 -16.240 -14.829 1.00 84.50 92 LEU A O 1
ATOM 675 N N . ALA A 1 93 ? 11.981 -17.003 -12.937 1.00 86.56 93 ALA A N 1
ATOM 676 C CA . ALA A 1 93 ? 12.247 -18.423 -13.154 1.00 86.56 93 ALA A CA 1
ATOM 677 C C . ALA A 1 93 ? 11.284 -19.073 -14.164 1.00 86.56 93 ALA A C 1
ATOM 679 O O . ALA A 1 93 ? 11.692 -20.001 -14.858 1.00 86.56 93 ALA A O 1
ATOM 680 N N . ASP A 1 94 ? 10.047 -18.580 -14.271 1.00 84.62 94 ASP A N 1
ATOM 681 C CA . ASP A 1 94 ? 9.030 -19.078 -15.207 1.00 84.62 94 ASP A CA 1
ATOM 682 C C . ASP A 1 94 ? 8.306 -17.911 -15.886 1.00 84.62 94 ASP A C 1
ATOM 684 O O . ASP A 1 94 ? 7.206 -17.525 -15.498 1.00 84.62 94 ASP A O 1
ATOM 688 N N . ARG A 1 95 ? 8.961 -17.332 -16.901 1.00 78.94 95 ARG A N 1
ATOM 689 C CA . ARG A 1 95 ? 8.500 -16.115 -17.590 1.00 78.94 95 ARG A CA 1
ATOM 690 C C . ARG A 1 95 ? 7.188 -16.290 -18.358 1.00 78.94 95 ARG A C 1
ATOM 692 O O . ARG A 1 95 ? 6.520 -15.292 -18.618 1.00 78.94 95 ARG A O 1
ATOM 699 N N . ASP A 1 96 ? 6.824 -17.523 -18.694 1.00 79.75 96 ASP A N 1
ATOM 700 C CA . ASP A 1 96 ? 5.648 -17.821 -19.512 1.00 79.75 96 ASP A CA 1
ATOM 701 C C . ASP A 1 96 ? 4.371 -17.979 -18.665 1.00 79.75 96 ASP A C 1
ATOM 703 O O . ASP A 1 96 ? 3.269 -17.833 -19.192 1.00 79.75 96 ASP A O 1
ATOM 707 N N . ASN A 1 97 ? 4.498 -18.217 -17.350 1.00 74.56 97 ASN A N 1
ATOM 708 C CA . ASN A 1 97 ? 3.366 -18.433 -16.432 1.00 74.56 97 ASN A CA 1
ATOM 709 C C . ASN A 1 97 ? 3.357 -17.467 -15.230 1.00 74.56 97 ASN A C 1
ATOM 711 O O . ASN A 1 97 ? 2.792 -17.765 -14.174 1.00 74.56 97 ASN A O 1
ATOM 715 N N . VAL A 1 98 ? 3.995 -16.303 -15.368 1.00 69.19 98 VAL A N 1
ATOM 716 C CA . VAL A 1 98 ? 4.190 -15.346 -14.270 1.00 69.19 98 VAL A CA 1
ATOM 717 C C . VAL A 1 98 ? 2.881 -14.759 -13.746 1.00 69.19 98 VAL A C 1
ATOM 719 O O . VAL A 1 98 ? 2.122 -14.134 -14.484 1.00 69.19 98 VAL A O 1
ATOM 722 N N . VAL A 1 99 ? 2.713 -14.805 -12.421 1.00 70.81 99 VAL A N 1
ATOM 723 C CA . VAL A 1 99 ? 1.830 -13.897 -11.677 1.00 70.81 99 VAL A CA 1
ATOM 724 C C . VAL A 1 99 ? 2.704 -12.930 -10.877 1.00 70.81 99 VAL A C 1
ATOM 726 O O . VAL A 1 99 ? 3.364 -13.332 -9.920 1.00 70.81 99 VAL A O 1
ATOM 729 N N . LEU A 1 100 ? 2.712 -11.651 -11.264 1.00 79.38 100 LEU A N 1
ATOM 730 C CA . LEU A 1 100 ? 3.371 -10.597 -10.489 1.00 79.38 100 LEU A CA 1
ATOM 731 C C . LEU A 1 100 ? 2.514 -10.267 -9.262 1.00 79.38 100 LEU A C 1
ATOM 733 O O . LEU A 1 100 ? 1.321 -10.000 -9.392 1.00 79.38 100 LEU A O 1
ATOM 737 N N . SER A 1 101 ? 3.123 -10.274 -8.076 1.00 83.12 101 SER A N 1
ATOM 738 C CA . SER A 1 101 ? 2.508 -9.771 -6.844 1.00 83.12 101 SER A CA 1
ATOM 739 C C . SER A 1 101 ? 3.278 -8.554 -6.359 1.00 83.12 101 SER A C 1
ATOM 741 O O . SER A 1 101 ? 4.497 -8.602 -6.178 1.00 83.12 101 SER A O 1
ATOM 743 N N . TRP A 1 102 ? 2.565 -7.457 -6.157 1.00 93.44 102 TRP A N 1
ATOM 744 C CA . TRP A 1 102 ? 3.138 -6.188 -5.746 1.00 93.44 102 TRP A CA 1
ATOM 745 C C . TRP A 1 102 ? 3.253 -6.099 -4.217 1.00 93.44 102 TRP A C 1
ATOM 747 O O . TRP A 1 102 ? 2.525 -6.784 -3.491 1.00 93.44 102 TRP A O 1
ATOM 757 N N . PRO A 1 103 ? 4.100 -5.202 -3.679 1.00 95.31 103 PRO A N 1
ATOM 758 C CA . PRO A 1 103 ? 4.187 -4.993 -2.233 1.00 95.31 103 PRO A CA 1
ATOM 759 C C . PRO A 1 103 ? 2.836 -4.662 -1.585 1.00 95.31 103 PRO A C 1
ATOM 761 O O . PRO A 1 103 ? 2.526 -5.154 -0.498 1.00 95.31 103 PRO A O 1
ATOM 764 N N . TRP A 1 104 ? 2.011 -3.861 -2.265 1.00 95.69 104 TRP A N 1
ATOM 765 C CA . TRP A 1 104 ? 0.673 -3.501 -1.796 1.00 95.69 104 TRP A CA 1
ATOM 766 C C . TRP A 1 104 ? -0.325 -4.657 -1.838 1.00 95.69 104 TRP A C 1
ATOM 768 O O . TRP A 1 104 ? -1.240 -4.652 -1.021 1.00 95.69 104 TRP A O 1
ATOM 778 N N . ASP A 1 105 ? -0.123 -5.682 -2.670 1.00 94.38 105 ASP A N 1
ATOM 779 C CA . ASP A 1 105 ? -0.956 -6.890 -2.634 1.00 94.38 105 ASP A CA 1
ATOM 780 C C . ASP A 1 105 ? -0.682 -7.673 -1.347 1.00 94.38 105 ASP A C 1
ATOM 782 O O . ASP A 1 105 ? -1.597 -8.043 -0.617 1.00 94.38 105 ASP A O 1
ATOM 786 N N . HIS A 1 106 ? 0.595 -7.845 -0.989 1.00 93.81 106 HIS A N 1
ATOM 787 C CA . HIS A 1 106 ? 0.974 -8.517 0.255 1.00 93.81 106 HIS A CA 1
ATOM 788 C C . HIS A 1 106 ? 0.500 -7.764 1.505 1.00 93.81 106 HIS A C 1
ATOM 790 O O . HIS A 1 106 ? 0.061 -8.401 2.470 1.00 93.81 106 HIS A O 1
ATOM 796 N N . LEU A 1 107 ? 0.576 -6.428 1.488 1.00 94.62 107 LEU A N 1
ATOM 797 C CA . LEU A 1 107 ? 0.000 -5.566 2.523 1.00 94.62 107 LEU A CA 1
ATOM 798 C C . LEU A 1 107 ? -1.515 -5.778 2.619 1.00 94.62 107 LEU A C 1
ATOM 800 O O . LEU A 1 107 ? -2.041 -6.028 3.704 1.00 94.62 107 LEU A O 1
ATOM 804 N N . ALA A 1 108 ? -2.205 -5.732 1.482 1.00 95.38 108 ALA A N 1
ATOM 805 C CA . ALA A 1 108 ? -3.651 -5.827 1.404 1.00 95.38 108 ALA A CA 1
ATOM 806 C C . ALA A 1 108 ? -4.192 -7.165 1.895 1.00 95.38 108 ALA A C 1
ATOM 808 O O . ALA A 1 108 ? -5.028 -7.178 2.801 1.00 95.38 108 ALA A O 1
ATOM 809 N N . THR A 1 109 ? -3.668 -8.280 1.376 1.00 94.75 109 THR A N 1
ATOM 810 C CA . THR A 1 109 ? -4.043 -9.629 1.817 1.00 94.75 109 THR A CA 1
ATOM 811 C C . THR A 1 109 ? -3.851 -9.760 3.322 1.00 94.75 109 THR A C 1
ATOM 813 O O . THR A 1 109 ? -4.706 -10.298 4.025 1.00 94.75 109 THR A O 1
ATOM 816 N N . ARG A 1 110 ? -2.736 -9.240 3.855 1.00 92.56 110 ARG A N 1
ATOM 817 C CA . ARG A 1 110 ? -2.433 -9.330 5.284 1.00 92.56 110 ARG A CA 1
ATOM 818 C C . ARG A 1 110 ? -3.452 -8.579 6.133 1.00 92.56 110 ARG A C 1
ATOM 820 O O . ARG A 1 110 ? -3.956 -9.157 7.102 1.00 92.56 110 ARG A O 1
ATOM 827 N N . VAL A 1 111 ? -3.713 -7.316 5.803 1.00 93.75 111 VAL A N 1
ATOM 828 C CA . VAL A 1 111 ? -4.617 -6.463 6.582 1.00 93.75 111 VAL A CA 1
ATOM 829 C C . VAL A 1 111 ? -6.057 -6.953 6.452 1.00 93.75 111 VAL A C 1
ATOM 831 O O . VAL A 1 111 ? -6.712 -7.147 7.474 1.00 93.75 111 VAL A O 1
ATOM 834 N N . ALA A 1 112 ? -6.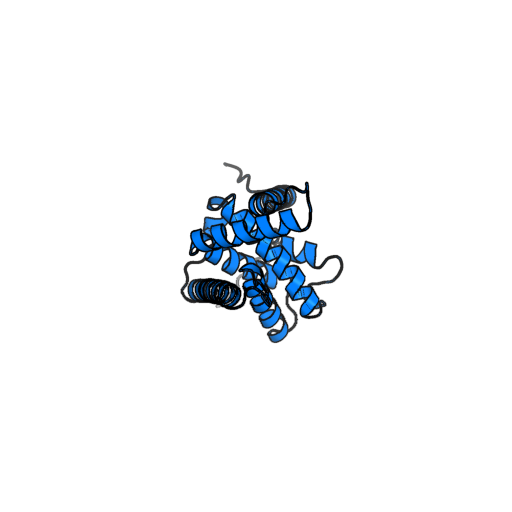524 -7.260 5.239 1.00 93.38 112 ALA A N 1
ATOM 835 C CA . ALA A 1 112 ? -7.863 -7.802 5.018 1.00 93.38 112 ALA A CA 1
ATOM 836 C C . ALA A 1 112 ? -8.063 -9.127 5.772 1.00 93.38 112 ALA A C 1
ATOM 838 O O . ALA A 1 112 ? -9.070 -9.312 6.451 1.00 93.38 112 ALA A O 1
ATOM 839 N N . TRP A 1 113 ? -7.070 -10.024 5.750 1.00 91.69 113 TRP A N 1
ATOM 840 C CA . TRP A 1 113 ? -7.145 -11.288 6.484 1.00 91.69 113 TRP A CA 1
ATOM 841 C C . TRP A 1 113 ? -7.226 -11.065 7.996 1.00 91.69 113 TRP A C 1
ATOM 843 O O . TRP A 1 113 ? -8.089 -11.643 8.653 1.00 91.69 113 TRP A O 1
ATOM 853 N N . ARG A 1 114 ? -6.390 -10.181 8.567 1.00 89.69 114 ARG A N 1
ATOM 854 C CA . ARG A 1 114 ? -6.497 -9.821 9.996 1.00 89.69 114 ARG A CA 1
ATOM 855 C C . ARG A 1 114 ? -7.857 -9.238 10.335 1.00 89.69 114 ARG A C 1
ATOM 857 O O . ARG A 1 114 ? -8.380 -9.563 11.398 1.00 89.69 114 ARG A O 1
ATOM 864 N N . ALA A 1 115 ? -8.405 -8.403 9.457 1.00 88.44 115 ALA A N 1
ATOM 865 C CA . ALA A 1 115 ? -9.698 -7.788 9.684 1.00 88.44 115 ALA A CA 1
ATOM 866 C C . ALA A 1 115 ? -10.791 -8.858 9.820 1.00 88.44 115 ALA A C 1
ATOM 868 O O . ALA A 1 115 ? -11.507 -8.877 10.816 1.00 88.44 115 ALA A O 1
ATOM 869 N N . THR A 1 116 ? -10.814 -9.853 8.926 1.00 82.56 116 THR A N 1
ATOM 870 C CA . THR A 1 116 ? -11.793 -10.959 8.999 1.00 82.56 116 THR A CA 1
ATOM 871 C C . THR A 1 116 ? -11.683 -11.824 10.261 1.00 82.56 116 THR A C 1
ATOM 873 O O . THR A 1 116 ? -12.657 -12.460 10.654 1.00 82.56 116 THR A O 1
ATOM 876 N N . GLN A 1 117 ? -10.524 -11.848 10.927 1.00 83.25 117 GLN A N 1
ATOM 877 C CA . GLN A 1 117 ? -10.310 -12.643 12.142 1.00 83.25 117 GLN A CA 1
ATOM 878 C C . GLN A 1 117 ? -10.729 -11.931 13.436 1.00 83.25 117 GLN A C 1
ATOM 880 O O . GLN A 1 117 ? -10.890 -12.591 14.462 1.00 83.25 117 GLN A O 1
ATOM 885 N N . ARG A 1 118 ? -10.852 -10.598 13.429 1.00 74.19 118 ARG A N 1
ATOM 886 C CA . ARG A 1 118 ? -10.980 -9.776 14.648 1.00 74.19 118 ARG A CA 1
ATOM 887 C C . ARG A 1 118 ? -12.412 -9.331 14.976 1.00 74.19 118 ARG A C 1
ATOM 889 O O . ARG A 1 118 ? -12.598 -8.635 15.970 1.00 74.19 118 ARG A O 1
ATOM 896 N N . GLY A 1 119 ? -13.416 -9.761 14.209 1.00 66.50 119 GLY A N 1
ATOM 897 C CA . GLY A 1 119 ? -14.800 -9.288 14.346 1.00 66.50 119 GLY A CA 1
ATOM 898 C C . GLY A 1 119 ? -15.058 -8.031 13.501 1.00 66.50 119 GLY A C 1
A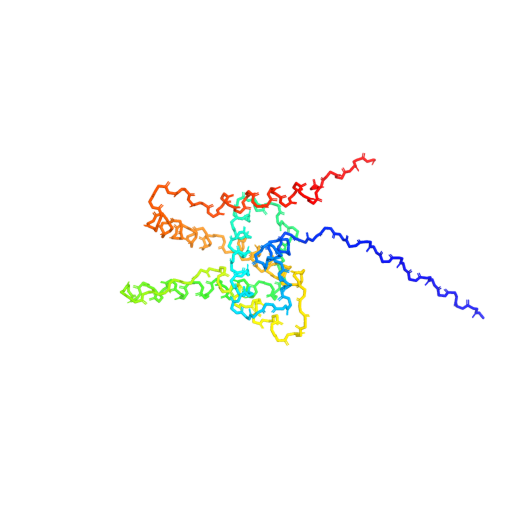TOM 899 O O . GLY A 1 119 ? -14.358 -7.844 12.511 1.00 66.50 119 GLY A O 1
ATOM 900 N N . PRO A 1 120 ? -16.048 -7.180 13.834 1.00 64.12 120 PRO A N 1
ATOM 901 C CA . PRO A 1 120 ? -16.320 -5.958 13.074 1.00 64.12 120 PRO A CA 1
ATOM 902 C C . PRO A 1 120 ? -15.097 -5.035 13.098 1.00 64.12 120 PRO A C 1
ATOM 904 O O . PRO A 1 120 ? -14.605 -4.696 14.176 1.00 64.12 120 PRO A O 1
ATOM 907 N N . VAL A 1 121 ? -14.604 -4.629 11.928 1.00 72.44 121 VAL A N 1
ATOM 908 C CA . VAL A 1 121 ? -13.420 -3.766 11.809 1.00 72.44 121 VAL A CA 1
ATOM 909 C C . VAL A 1 121 ? -13.799 -2.480 11.097 1.00 72.44 121 VAL A C 1
ATOM 911 O O . VAL A 1 121 ? -14.370 -2.523 10.012 1.00 72.44 121 VAL A O 1
ATOM 914 N N . SER A 1 122 ? -13.479 -1.343 11.713 1.00 84.50 122 SER A N 1
ATOM 915 C CA . SER A 1 122 ? -13.690 -0.029 11.109 1.00 84.50 122 SER A CA 1
ATOM 916 C C . SER A 1 122 ? -12.670 0.258 10.004 1.00 84.50 122 SER A C 1
ATOM 918 O O . SER A 1 122 ? -11.535 -0.229 10.031 1.00 84.50 122 SER A O 1
ATOM 920 N N . GLU A 1 123 ? -13.052 1.121 9.065 1.00 87.06 123 GLU A N 1
ATOM 921 C CA . GLU A 1 123 ? -12.181 1.704 8.039 1.00 87.06 123 GLU A CA 1
ATOM 922 C C . GLU A 1 123 ? -10.948 2.351 8.676 1.00 87.06 123 GLU A C 1
ATOM 924 O O . GLU A 1 123 ? -9.851 2.270 8.130 1.00 87.06 123 GLU A O 1
ATOM 929 N N . GLU A 1 124 ? -11.123 2.949 9.857 1.00 89.94 124 GLU A N 1
ATOM 930 C CA . GLU A 1 124 ? -10.046 3.541 10.645 1.00 89.94 124 GLU A CA 1
ATOM 931 C C . GLU A 1 124 ? -9.000 2.498 11.047 1.00 89.94 124 GLU A C 1
ATOM 933 O O . GLU A 1 124 ? -7.820 2.675 10.760 1.00 89.94 124 GLU A O 1
ATOM 938 N N . ALA A 1 125 ? -9.414 1.361 11.613 1.00 90.56 125 ALA A N 1
ATOM 939 C CA . ALA A 1 125 ? -8.481 0.317 12.031 1.00 90.56 125 ALA A CA 1
ATOM 940 C C . ALA A 1 125 ? -7.754 -0.335 10.839 1.00 90.56 125 ALA A C 1
ATOM 942 O O . ALA A 1 125 ? -6.543 -0.559 10.902 1.00 90.56 125 ALA A O 1
ATOM 943 N N . VAL A 1 126 ? -8.473 -0.618 9.746 1.00 92.75 126 VAL A N 1
ATOM 944 C CA . VAL A 1 126 ? -7.884 -1.158 8.504 1.00 92.75 126 VAL A CA 1
ATOM 945 C C . VAL A 1 126 ? -6.903 -0.157 7.896 1.00 92.75 126 VAL A C 1
ATOM 947 O O . VAL A 1 126 ? -5.770 -0.507 7.557 1.00 92.75 126 VAL A O 1
ATOM 950 N N . GLY A 1 127 ? -7.334 1.095 7.768 1.00 94.44 127 GLY A N 1
ATOM 951 C CA . GLY A 1 127 ? -6.571 2.170 7.158 1.00 94.44 127 GLY A CA 1
ATOM 952 C C . GLY A 1 127 ? -5.320 2.541 7.946 1.00 94.44 127 GLY A C 1
ATOM 953 O O . GLY A 1 127 ? -4.260 2.717 7.349 1.00 94.44 127 GLY A O 1
ATOM 954 N N . ASP A 1 128 ? -5.405 2.597 9.272 1.00 93.62 128 ASP A N 1
ATOM 955 C CA . ASP A 1 128 ? -4.261 2.863 10.146 1.00 93.62 128 ASP A CA 1
ATOM 956 C C . ASP A 1 128 ? -3.227 1.739 10.086 1.00 93.62 128 ASP A C 1
ATOM 958 O O . ASP A 1 128 ? -2.021 2.003 10.057 1.00 93.62 128 ASP A O 1
ATOM 962 N N . GLU A 1 129 ? -3.672 0.479 10.032 1.00 93.94 129 GLU A N 1
ATOM 963 C CA . GLU A 1 129 ? -2.760 -0.653 9.888 1.00 93.94 129 GLU A CA 1
ATOM 964 C C . GLU A 1 129 ? -2.061 -0.632 8.519 1.00 93.94 129 GLU A C 1
ATOM 966 O O . GLU A 1 129 ? -0.837 -0.794 8.468 1.00 93.94 129 GLU A O 1
ATOM 971 N N . LEU A 1 130 ? -2.796 -0.351 7.435 1.00 95.75 130 LEU A N 1
ATOM 972 C CA . LEU A 1 130 ? -2.221 -0.162 6.097 1.00 95.75 130 LEU A CA 1
ATOM 973 C C . LEU A 1 130 ? -1.218 0.987 6.061 1.00 95.75 130 LEU A C 1
ATOM 975 O O . LEU A 1 130 ? -0.113 0.808 5.553 1.00 95.75 130 LEU A O 1
ATOM 979 N N . LEU A 1 131 ? -1.579 2.150 6.606 1.00 96.56 131 LEU A N 1
ATOM 980 C CA . LEU A 1 131 ? -0.718 3.330 6.620 1.00 96.56 131 LEU A CA 1
ATOM 981 C C . LEU A 1 131 ? 0.567 3.060 7.399 1.00 96.56 131 LEU A C 1
ATOM 983 O O . LEU A 1 131 ? 1.650 3.362 6.907 1.00 96.56 131 LEU A O 1
ATOM 987 N N . ARG A 1 132 ? 0.463 2.447 8.581 1.00 95.31 132 ARG A N 1
ATOM 988 C CA . ARG A 1 132 ? 1.619 2.119 9.419 1.00 95.31 132 ARG A CA 1
ATOM 989 C C . ARG A 1 132 ? 2.583 1.171 8.706 1.00 95.31 132 ARG A C 1
ATOM 991 O O . ARG A 1 132 ? 3.767 1.479 8.605 1.00 95.31 132 ARG A O 1
ATOM 998 N N . ILE A 1 133 ? 2.104 0.020 8.222 1.00 95.69 133 ILE A N 1
ATOM 999 C CA . ILE A 1 133 ? 2.991 -0.976 7.596 1.00 95.69 133 ILE A CA 1
ATOM 1000 C C . ILE A 1 133 ? 3.488 -0.459 6.241 1.00 95.69 133 ILE A C 1
ATOM 1002 O O . ILE A 1 133 ? 4.677 -0.562 5.953 1.00 95.69 133 ILE A O 1
ATOM 1006 N N . GLY A 1 134 ? 2.606 0.136 5.433 1.00 96.25 134 GLY A N 1
ATOM 1007 C CA . GLY A 1 134 ? 2.931 0.667 4.111 1.00 96.25 134 GLY A CA 1
ATOM 1008 C C . GLY A 1 134 ? 3.959 1.795 4.159 1.00 96.25 134 GLY A C 1
ATOM 1009 O O . GLY A 1 134 ? 4.927 1.757 3.401 1.00 96.25 134 GLY A O 1
ATOM 1010 N N . ALA A 1 135 ? 3.815 2.753 5.082 1.00 96.62 135 ALA A N 1
ATOM 1011 C CA . ALA A 1 135 ? 4.792 3.826 5.259 1.00 96.62 135 ALA A CA 1
ATOM 1012 C C . ALA A 1 135 ? 6.131 3.302 5.792 1.00 96.62 135 ALA A C 1
ATOM 1014 O O . ALA A 1 135 ? 7.177 3.661 5.252 1.00 96.62 135 ALA A O 1
ATOM 1015 N N . THR A 1 136 ? 6.124 2.411 6.793 1.00 96.44 136 THR A N 1
ATOM 1016 C CA . THR A 1 136 ? 7.371 1.803 7.284 1.00 96.44 136 THR A CA 1
ATOM 1017 C C . THR A 1 136 ? 8.068 0.997 6.188 1.00 96.44 136 THR A C 1
ATOM 1019 O O . THR A 1 136 ? 9.273 1.150 6.015 1.00 96.44 136 THR A O 1
ATOM 1022 N N . TYR A 1 137 ? 7.337 0.199 5.403 1.00 96.44 137 TYR A N 1
ATOM 1023 C CA . TYR A 1 137 ? 7.890 -0.524 4.255 1.00 96.44 137 TYR A CA 1
ATOM 1024 C C . TYR A 1 137 ? 8.496 0.428 3.219 1.00 96.44 137 TYR A C 1
ATOM 1026 O O . TYR A 1 137 ? 9.650 0.258 2.834 1.00 96.44 137 TYR A O 1
ATOM 1034 N N . ALA A 1 138 ? 7.752 1.456 2.808 1.00 95.75 138 ALA A N 1
ATOM 1035 C CA . ALA A 1 138 ? 8.187 2.399 1.783 1.00 95.75 138 ALA A CA 1
ATOM 1036 C C . ALA A 1 138 ? 9.438 3.201 2.185 1.00 95.75 138 ALA A C 1
ATOM 1038 O O . ALA A 1 138 ? 10.219 3.585 1.317 1.00 95.75 138 ALA A O 1
ATOM 1039 N N . ILE A 1 139 ? 9.648 3.436 3.484 1.00 95.12 139 ILE A N 1
ATOM 1040 C CA . ILE A 1 139 ? 10.860 4.080 4.004 1.00 95.12 139 ILE A CA 1
ATOM 1041 C C . ILE A 1 139 ? 12.002 3.074 4.196 1.00 95.12 139 ILE A C 1
ATOM 1043 O O . ILE A 1 139 ? 13.106 3.317 3.716 1.00 95.12 139 ILE A O 1
ATOM 1047 N N . ALA A 1 140 ? 11.759 1.946 4.870 1.00 94.94 140 ALA A N 1
ATOM 1048 C CA . ALA A 1 140 ? 12.804 0.979 5.218 1.00 94.94 140 ALA A CA 1
ATOM 1049 C C . ALA A 1 140 ? 13.317 0.172 4.012 1.00 94.94 140 ALA A C 1
ATOM 1051 O O . ALA A 1 140 ? 14.468 -0.256 4.000 1.00 94.94 140 ALA A O 1
ATOM 1052 N N . HIS A 1 141 ? 12.478 -0.026 2.993 1.00 95.69 141 HIS A N 1
ATOM 1053 C CA . HIS A 1 141 ? 12.773 -0.810 1.789 1.00 95.69 141 HIS A CA 1
ATOM 1054 C C . HIS A 1 141 ? 12.583 0.020 0.513 1.00 95.69 141 HIS A C 1
ATOM 1056 O O . HIS A 1 141 ? 12.098 -0.480 -0.504 1.00 95.69 141 HIS A O 1
ATOM 1062 N N . ARG A 1 142 ? 12.962 1.303 0.569 1.00 95.69 142 ARG A N 1
ATOM 1063 C CA . ARG A 1 142 ? 12.705 2.286 -0.491 1.00 95.69 142 ARG A CA 1
ATOM 1064 C C . ARG A 1 142 ? 13.194 1.848 -1.871 1.00 95.69 142 ARG A C 1
ATOM 1066 O O . ARG A 1 142 ? 12.418 1.900 -2.816 1.00 95.69 142 ARG A O 1
ATOM 1073 N N . GLU A 1 143 ? 14.432 1.373 -1.979 1.00 96.44 143 GLU A N 1
ATOM 1074 C CA . GLU A 1 143 ? 15.014 0.933 -3.259 1.00 96.44 143 GLU A CA 1
ATOM 1075 C C . GLU A 1 143 ? 14.204 -0.206 -3.897 1.00 96.44 143 GLU A C 1
ATOM 1077 O O . GLU A 1 143 ? 13.954 -0.213 -5.102 1.00 96.44 143 GLU A O 1
ATOM 1082 N N . GLN A 1 144 ? 13.725 -1.151 -3.079 1.00 95.50 144 GLN A N 1
ATOM 1083 C CA . GLN A 1 144 ? 12.878 -2.239 -3.562 1.00 95.50 144 GLN A CA 1
ATOM 1084 C C . GLN A 1 144 ? 11.523 -1.715 -4.049 1.00 95.50 144 GLN A C 1
ATOM 1086 O O . GLN A 1 144 ? 11.030 -2.163 -5.084 1.00 95.50 144 GLN A O 1
ATOM 1091 N N . LEU A 1 145 ? 10.919 -0.774 -3.320 1.00 96.50 145 LEU A N 1
ATOM 1092 C CA . LEU A 1 145 ? 9.661 -0.160 -3.732 1.00 96.50 145 LEU A CA 1
ATOM 1093 C C . LEU A 1 145 ? 9.830 0.653 -5.026 1.00 96.50 145 LEU A C 1
ATOM 1095 O O . LEU A 1 145 ? 8.967 0.582 -5.897 1.00 96.50 145 LEU A O 1
ATOM 1099 N N . GLU A 1 146 ? 10.932 1.386 -5.190 1.00 96.50 146 GLU A N 1
ATOM 1100 C CA . GLU A 1 146 ? 11.239 2.127 -6.419 1.00 96.50 146 GLU A CA 1
ATOM 1101 C C . GLU A 1 146 ? 11.372 1.191 -7.628 1.00 96.50 146 GLU A C 1
ATOM 1103 O O . GLU A 1 146 ? 10.810 1.489 -8.686 1.00 96.50 146 GLU A O 1
ATOM 1108 N N . ALA A 1 147 ? 12.023 0.036 -7.456 1.00 94.44 147 ALA A N 1
ATOM 1109 C CA . ALA A 1 147 ? 12.112 -1.000 -8.483 1.00 94.44 147 ALA A CA 1
ATOM 1110 C C . ALA A 1 147 ? 10.740 -1.620 -8.807 1.00 94.44 147 ALA A C 1
ATOM 1112 O O . ALA A 1 147 ? 10.360 -1.702 -9.975 1.00 94.44 147 ALA A O 1
ATOM 1113 N N . ALA A 1 148 ? 9.964 -2.005 -7.787 1.00 94.25 148 ALA A N 1
ATOM 1114 C CA . ALA A 1 148 ? 8.626 -2.570 -7.975 1.00 94.25 148 ALA A CA 1
ATOM 1115 C C . ALA A 1 148 ? 7.677 -1.581 -8.673 1.00 94.25 148 ALA A C 1
ATOM 1117 O O . ALA A 1 148 ? 6.933 -1.968 -9.573 1.00 94.25 148 ALA A O 1
ATOM 1118 N N . ARG A 1 149 ? 7.744 -0.295 -8.302 1.00 94.94 149 ARG A N 1
ATOM 1119 C CA . ARG A 1 149 ? 7.027 0.794 -8.976 1.00 94.94 149 ARG A CA 1
ATOM 1120 C C . ARG A 1 149 ? 7.423 0.891 -10.447 1.00 94.94 149 ARG A C 1
ATOM 1122 O O . ARG A 1 149 ? 6.534 0.993 -11.280 1.00 94.94 149 ARG A O 1
ATOM 1129 N N . GLY A 1 150 ? 8.720 0.860 -10.764 1.00 92.81 150 GLY A N 1
ATOM 1130 C CA . GLY A 1 150 ? 9.199 0.936 -12.149 1.00 92.81 150 GLY A CA 1
ATOM 1131 C C . GLY A 1 150 ? 8.584 -0.152 -13.032 1.00 92.81 150 GLY A C 1
ATOM 1132 O O . GLY A 1 150 ? 7.993 0.154 -14.063 1.00 92.81 150 GLY A O 1
ATOM 1133 N N . VAL A 1 151 ? 8.608 -1.405 -12.565 1.00 91.50 151 VAL A N 1
ATOM 1134 C CA . VAL A 1 151 ? 7.984 -2.528 -13.286 1.00 91.50 151 VAL A CA 1
ATOM 1135 C C . VAL A 1 151 ? 6.470 -2.342 -13.419 1.00 91.50 151 VAL A C 1
ATOM 1137 O O . VAL A 1 151 ? 5.904 -2.610 -14.475 1.00 91.50 151 VAL A O 1
ATOM 1140 N N . TRP A 1 152 ? 5.794 -1.866 -12.371 1.00 92.25 152 TRP A N 1
ATOM 1141 C CA . TRP A 1 152 ? 4.357 -1.597 -12.436 1.00 92.25 152 TRP A CA 1
ATOM 1142 C C . TRP A 1 152 ? 4.010 -0.538 -13.491 1.00 92.25 152 TRP A C 1
ATOM 1144 O O . TRP A 1 152 ? 3.076 -0.736 -14.267 1.00 92.25 152 TRP A O 1
ATOM 1154 N N . GLU A 1 153 ? 4.764 0.562 -13.559 1.00 91.69 153 GLU A N 1
ATOM 1155 C CA . GLU A 1 153 ? 4.538 1.634 -14.538 1.00 91.69 153 GLU A CA 1
ATOM 1156 C C . GLU A 1 153 ? 4.747 1.130 -15.977 1.00 91.69 153 GLU A C 1
ATOM 1158 O O . GLU A 1 153 ? 3.931 1.430 -16.850 1.00 91.69 153 GLU A O 1
ATOM 1163 N N . GLU A 1 154 ? 5.761 0.291 -16.217 1.00 89.50 154 GLU A N 1
ATOM 1164 C CA . GLU A 1 154 ? 5.976 -0.368 -17.514 1.00 89.50 154 GLU A CA 1
ATOM 1165 C C . GLU A 1 154 ? 4.805 -1.285 -17.902 1.00 89.50 154 GLU A C 1
ATOM 1167 O O . GLU A 1 154 ? 4.302 -1.216 -19.028 1.00 89.50 154 GLU A O 1
ATOM 1172 N N . VAL A 1 155 ? 4.320 -2.108 -16.963 1.00 88.25 155 VAL A N 1
ATOM 1173 C CA . VAL A 1 155 ? 3.167 -2.996 -17.187 1.00 88.25 155 VAL A CA 1
ATOM 1174 C C . VAL A 1 155 ? 1.917 -2.185 -17.529 1.00 88.25 155 VAL A C 1
ATOM 1176 O O . VAL A 1 155 ? 1.218 -2.498 -18.495 1.00 88.25 155 VAL A O 1
ATOM 1179 N N . VAL A 1 156 ? 1.626 -1.122 -16.777 1.00 87.50 156 VAL A N 1
ATOM 1180 C CA . VAL A 1 156 ? 0.437 -0.294 -17.022 1.00 87.50 156 VAL A CA 1
ATOM 1181 C C . VAL A 1 156 ? 0.539 0.462 -18.347 1.00 87.50 156 VAL A C 1
ATOM 1183 O O . VAL A 1 156 ? -0.461 0.535 -19.067 1.00 87.50 156 VAL A O 1
ATOM 1186 N N . ALA A 1 157 ? 1.720 0.965 -18.710 1.00 87.56 157 ALA A N 1
ATOM 1187 C CA . ALA A 1 157 ? 1.945 1.616 -20.000 1.00 87.56 157 ALA A CA 1
ATOM 1188 C C . ALA A 1 157 ? 1.682 0.663 -21.181 1.00 87.56 157 ALA A C 1
ATOM 1190 O O . ALA A 1 157 ? 1.079 1.068 -22.176 1.00 87.56 157 ALA A O 1
ATOM 1191 N N . GLY A 1 158 ? 2.062 -0.614 -21.052 1.00 86.31 158 GLY A N 1
ATOM 1192 C CA . GLY A 1 158 ? 1.759 -1.649 -22.046 1.00 86.31 158 GLY A CA 1
ATOM 1193 C C . GLY A 1 158 ? 0.264 -1.974 -22.161 1.00 86.31 158 GLY A C 1
ATOM 1194 O O . GLY A 1 158 ? -0.232 -2.223 -23.259 1.00 86.31 158 GLY A O 1
ATOM 1195 N N . LEU A 1 159 ? -0.475 -1.929 -21.048 1.00 85.69 159 LEU A N 1
ATOM 1196 C CA . LEU A 1 159 ? -1.924 -2.176 -21.021 1.00 85.69 159 LEU A CA 1
ATOM 1197 C C . LEU A 1 159 ? -2.755 -0.983 -21.509 1.00 85.69 159 LEU A C 1
ATOM 1199 O O . LEU A 1 159 ? -3.876 -1.165 -21.989 1.00 85.69 159 LEU A O 1
ATOM 1203 N N . ARG A 1 160 ? -2.244 0.244 -21.364 1.00 80.19 160 ARG A N 1
ATOM 1204 C CA . ARG A 1 160 ? -2.938 1.482 -21.747 1.00 80.19 160 ARG A CA 1
ATOM 1205 C C . ARG A 1 160 ? -2.013 2.374 -22.582 1.00 80.19 160 ARG A C 1
ATOM 1207 O O . ARG A 1 160 ? -1.509 3.372 -22.064 1.00 80.19 160 ARG A O 1
ATOM 1214 N N . PRO A 1 161 ? -1.812 2.062 -23.876 1.00 74.56 161 PRO A N 1
ATOM 1215 C CA . PRO A 1 161 ? -0.959 2.863 -24.746 1.00 74.56 161 PRO A CA 1
ATOM 1216 C C . PRO A 1 161 ? -1.420 4.328 -24.782 1.00 74.56 161 PRO A C 1
ATOM 1218 O O . PRO A 1 161 ? -2.575 4.613 -25.095 1.00 74.56 161 PRO A O 1
ATOM 1221 N N . GLY A 1 162 ? -0.523 5.256 -24.435 1.00 70.25 162 GLY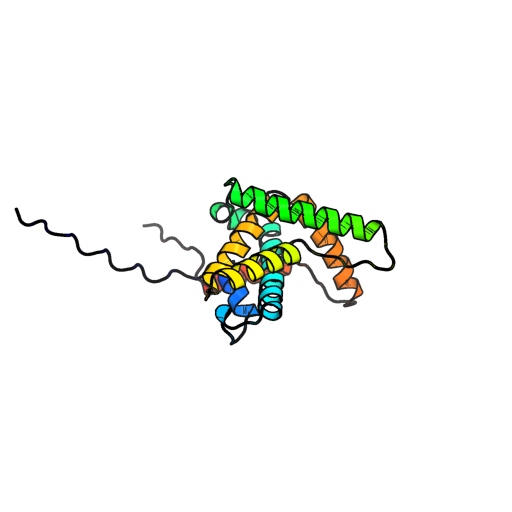 A N 1
ATOM 1222 C CA . GLY A 1 162 ? -0.809 6.697 -24.369 1.00 70.25 162 GLY A CA 1
ATOM 1223 C C . GLY A 1 162 ? -1.384 7.197 -23.036 1.00 70.25 162 GLY A C 1
ATOM 1224 O O . GLY A 1 162 ? -1.612 8.396 -22.895 1.00 70.25 162 GLY A O 1
ATOM 1225 N N . GLY A 1 163 ? -1.603 6.317 -22.054 1.00 68.44 163 GLY A N 1
ATOM 1226 C CA . GLY A 1 163 ? -1.940 6.707 -20.686 1.00 68.44 163 GLY A CA 1
ATOM 1227 C C . GLY A 1 163 ? -0.685 6.980 -19.856 1.00 68.44 163 GLY A C 1
ATOM 1228 O O . GLY A 1 163 ? 0.178 6.116 -19.737 1.00 68.44 163 GLY A O 1
ATOM 1229 N N . GLU A 1 164 ? -0.591 8.160 -19.243 1.00 72.50 164 GLU A N 1
ATOM 1230 C CA . GLU A 1 164 ? 0.422 8.430 -18.220 1.00 72.50 164 GLU A CA 1
ATOM 1231 C C . GLU A 1 164 ? -0.047 7.809 -16.894 1.00 72.50 164 GLU A C 1
ATOM 1233 O O . GLU A 1 164 ? -1.015 8.271 -16.289 1.00 72.50 164 GLU A O 1
ATOM 1238 N N . ALA A 1 165 ? 0.609 6.736 -16.451 1.00 80.62 165 ALA A N 1
ATOM 1239 C CA . ALA A 1 165 ? 0.363 6.123 -15.150 1.00 80.62 165 ALA A CA 1
ATOM 1240 C C . ALA A 1 165 ? 1.626 6.237 -14.299 1.00 80.62 165 ALA A C 1
ATOM 1242 O O . ALA A 1 165 ? 2.596 5.522 -14.522 1.00 80.62 165 ALA A O 1
ATOM 1243 N N . SER A 1 166 ? 1.611 7.143 -13.321 1.00 92.25 166 SER A N 1
ATOM 1244 C CA . SER A 1 166 ? 2.677 7.251 -12.326 1.00 92.25 166 SER A CA 1
ATOM 1245 C C . SER A 1 166 ? 2.097 7.050 -10.939 1.00 92.25 166 SER A C 1
ATOM 1247 O O . SER A 1 166 ? 1.312 7.872 -10.460 1.00 92.25 166 SER A O 1
ATOM 1249 N N . LEU A 1 167 ? 2.513 5.971 -10.274 1.00 93.31 167 LEU A N 1
ATOM 1250 C CA . LEU A 1 167 ? 2.026 5.658 -8.931 1.00 93.31 167 LEU A CA 1
ATOM 1251 C C . LEU A 1 167 ? 2.447 6.740 -7.928 1.00 93.31 167 LEU A C 1
ATOM 1253 O O . LEU A 1 167 ? 1.676 7.107 -7.044 1.00 93.31 167 LEU A O 1
ATOM 1257 N N . THR A 1 168 ? 3.650 7.291 -8.104 1.00 94.94 168 THR A N 1
ATOM 1258 C CA . THR A 1 168 ? 4.171 8.405 -7.304 1.00 94.94 168 THR A CA 1
ATOM 1259 C C . THR A 1 168 ? 3.285 9.642 -7.439 1.00 94.94 168 THR A C 1
ATOM 1261 O O . THR A 1 168 ? 2.883 10.216 -6.428 1.00 94.94 168 THR A O 1
ATOM 1264 N N . ARG A 1 169 ? 2.929 10.031 -8.673 1.00 95.12 169 ARG A N 1
ATOM 1265 C CA . ARG A 1 169 ? 2.044 11.177 -8.928 1.00 95.12 169 ARG A CA 1
ATOM 1266 C C . ARG A 1 169 ? 0.643 10.936 -8.373 1.00 95.12 169 ARG A C 1
ATOM 1268 O O . ARG A 1 169 ? 0.150 11.760 -7.616 1.00 95.12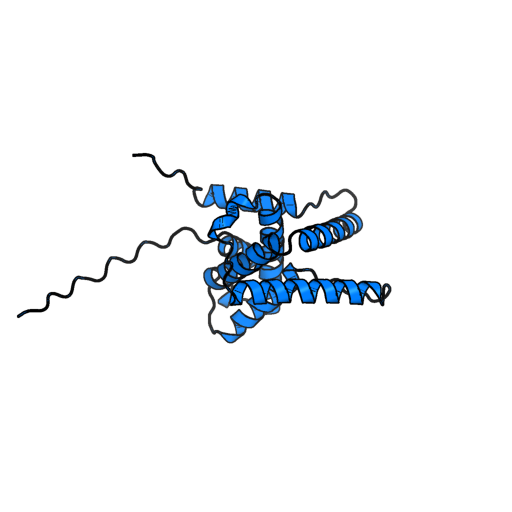 169 ARG A O 1
ATOM 1275 N N . MET A 1 170 ? 0.047 9.780 -8.666 1.00 95.44 170 MET A N 1
ATOM 1276 C CA . MET A 1 170 ? -1.280 9.416 -8.156 1.00 95.44 170 MET A CA 1
ATOM 1277 C C . MET A 1 170 ? -1.334 9.445 -6.623 1.00 95.44 170 MET A C 1
ATOM 1279 O O . MET A 1 170 ? -2.282 9.970 -6.046 1.00 95.44 170 MET A O 1
ATOM 1283 N N . GLY A 1 171 ? -0.311 8.912 -5.948 1.00 97.00 171 GLY A N 1
ATOM 1284 C CA . GLY A 1 171 ? -0.214 8.960 -4.490 1.00 97.00 171 GLY A CA 1
ATOM 1285 C C . GLY A 1 171 ? -0.062 10.385 -3.950 1.00 97.00 171 GLY A C 1
ATOM 1286 O O . GLY A 1 171 ? -0.727 10.743 -2.979 1.00 97.00 171 GLY A O 1
ATOM 1287 N N . ALA A 1 172 ? 0.766 11.216 -4.591 1.00 97.25 172 ALA A N 1
ATOM 1288 C CA . ALA A 1 172 ? 0.934 12.623 -4.223 1.00 97.25 172 ALA A CA 1
ATOM 1289 C C . ALA A 1 172 ? -0.367 13.427 -4.373 1.00 97.25 172 ALA A C 1
ATOM 1291 O O . ALA A 1 172 ? -0.727 14.174 -3.463 1.00 97.25 172 ALA A O 1
ATOM 1292 N N . ASP A 1 173 ? -1.085 13.231 -5.481 1.00 96.88 173 ASP A N 1
ATOM 1293 C CA . ASP A 1 173 ? -2.355 13.901 -5.771 1.00 96.88 173 ASP A CA 1
ATOM 1294 C C . ASP A 1 173 ? -3.424 13.515 -4.736 1.00 96.88 173 ASP A C 1
ATOM 1296 O O . ASP A 1 173 ? -4.139 14.371 -4.214 1.00 96.88 173 ASP A O 1
ATOM 1300 N N . MET A 1 174 ? -3.487 12.233 -4.366 1.00 97.19 174 MET A N 1
ATOM 1301 C CA . MET A 1 174 ? -4.425 11.746 -3.351 1.00 97.19 174 MET A CA 1
ATOM 1302 C C . MET A 1 174 ? -4.077 12.244 -1.946 1.00 97.19 174 MET A C 1
ATOM 1304 O O . MET A 1 174 ? -4.980 12.570 -1.177 1.00 97.19 174 MET A O 1
ATOM 1308 N N . LEU A 1 175 ? -2.788 12.352 -1.609 1.00 96.88 175 LEU A N 1
ATOM 1309 C CA . LEU A 1 175 ? -2.355 12.959 -0.349 1.00 96.88 175 LEU A CA 1
ATOM 1310 C C . LEU A 1 175 ? -2.734 14.444 -0.286 1.00 96.88 175 LEU A C 1
ATOM 1312 O O . LEU A 1 175 ? -3.253 14.894 0.731 1.00 96.88 175 LEU A O 1
ATOM 1316 N N . ALA A 1 176 ? -2.524 15.192 -1.371 1.00 96.62 176 ALA A N 1
ATOM 1317 C CA . ALA A 1 176 ? -2.922 16.595 -1.451 1.00 96.62 176 ALA A CA 1
ATOM 1318 C C . ALA A 1 176 ? -4.445 16.774 -1.316 1.00 96.62 176 ALA A C 1
ATOM 1320 O O . ALA A 1 176 ? -4.896 17.667 -0.600 1.00 96.62 176 ALA A O 1
ATOM 1321 N N . ALA A 1 177 ? -5.244 15.905 -1.945 1.00 96.62 177 ALA A N 1
ATOM 1322 C CA . ALA A 1 177 ? -6.699 15.914 -1.791 1.00 96.62 177 ALA A CA 1
ATOM 1323 C C . ALA A 1 177 ? -7.125 15.657 -0.335 1.00 96.62 177 ALA A C 1
ATOM 1325 O O . ALA A 1 177 ? -7.956 16.384 0.208 1.00 96.62 177 ALA A O 1
ATOM 1326 N N . TYR A 1 178 ? -6.507 14.677 0.327 1.00 95.81 178 TYR A N 1
ATOM 1327 C CA . TYR A 1 178 ? -6.727 14.410 1.747 1.00 95.81 178 TYR A CA 1
ATOM 1328 C C . TYR A 1 178 ? -6.385 15.621 2.630 1.00 95.81 178 TYR A C 1
ATOM 1330 O O . TYR A 1 178 ? -7.169 15.992 3.506 1.00 95.81 178 TYR A O 1
ATOM 1338 N N . GLU A 1 179 ? -5.236 16.259 2.401 1.00 94.50 179 GLU A N 1
ATOM 1339 C CA . GLU A 1 179 ? -4.806 17.444 3.154 1.00 94.50 179 GLU A CA 1
ATOM 1340 C C . GLU A 1 179 ? -5.773 18.623 2.960 1.00 94.50 179 GLU A C 1
ATOM 1342 O O . GLU A 1 179 ? -6.080 19.327 3.924 1.00 94.50 179 GLU A O 1
ATOM 1347 N N . ALA A 1 180 ? -6.295 18.812 1.744 1.00 94.38 180 ALA A N 1
ATOM 1348 C CA . ALA A 1 180 ? -7.272 19.854 1.440 1.00 94.38 180 ALA A CA 1
ATOM 1349 C C . ALA A 1 180 ? -8.618 19.619 2.149 1.00 94.38 180 ALA A C 1
ATOM 1351 O O . ALA A 1 180 ? -9.206 20.559 2.680 1.00 94.38 180 ALA A O 1
ATOM 1352 N N . GLU A 1 181 ? -9.091 18.372 2.200 1.00 92.62 181 GLU A N 1
ATOM 1353 C CA . GLU A 1 181 ? -10.353 18.016 2.860 1.00 92.62 181 GLU A CA 1
ATOM 1354 C C . GLU A 1 181 ? -10.265 18.026 4.390 1.00 92.62 181 GLU A C 1
ATOM 1356 O O . GLU A 1 181 ? -11.229 18.380 5.066 1.00 92.62 181 GLU A O 1
ATOM 1361 N N . THR A 1 182 ? -9.118 17.639 4.951 1.00 88.06 182 THR A N 1
ATOM 1362 C CA . THR A 1 182 ? -8.930 17.531 6.408 1.00 88.06 182 THR A CA 1
ATOM 1363 C C . THR A 1 182 ? -8.332 18.784 7.049 1.00 88.06 182 THR A C 1
ATOM 1365 O O . THR A 1 182 ? -8.143 18.822 8.265 1.00 88.06 182 THR A O 1
ATOM 1368 N N . GLY A 1 183 ? -8.085 19.832 6.254 1.00 71.62 183 GLY A N 1
ATOM 1369 C CA . GLY A 1 183 ? -7.637 21.140 6.731 1.00 71.62 183 GLY A CA 1
ATOM 1370 C C . GLY A 1 183 ? -6.181 21.153 7.196 1.00 71.62 183 GLY A C 1
ATOM 1371 O O . GLY A 1 183 ? -5.883 21.727 8.241 1.00 71.62 183 GLY A O 1
ATOM 1372 N N . GLY A 1 184 ? -5.289 20.500 6.444 1.00 54.69 184 GLY A N 1
ATOM 1373 C CA . GLY A 1 184 ? -3.879 20.275 6.768 1.00 54.69 184 GLY A CA 1
ATOM 1374 C C . GLY A 1 184 ? -3.183 21.423 7.515 1.00 54.69 184 GLY A C 1
ATOM 1375 O O . GLY A 1 184 ? -2.734 22.392 6.916 1.00 54.69 184 GLY A O 1
ATOM 1376 N N . GLY A 1 185 ? -3.055 21.275 8.837 1.00 43.62 185 GLY A N 1
ATOM 1377 C CA . GLY A 1 185 ? -1.935 21.772 9.639 1.00 43.62 185 GLY A CA 1
ATOM 1378 C C . GLY A 1 185 ? -1.534 23.248 9.528 1.00 43.62 185 GLY A C 1
ATOM 1379 O O . GLY A 1 185 ? -0.339 23.524 9.535 1.00 43.62 185 GLY A O 1
ATOM 1380 N N . ALA A 1 186 ? -2.463 24.204 9.529 1.00 34.59 186 ALA A N 1
ATOM 1381 C CA . ALA A 1 186 ? -2.143 25.551 10.013 1.00 34.59 186 ALA A CA 1
ATOM 1382 C C . ALA A 1 186 ? -2.284 25.566 11.544 1.00 34.59 186 ALA A C 1
ATOM 1384 O O . ALA A 1 186 ? -3.340 25.887 12.088 1.00 34.59 186 ALA A O 1
ATOM 1385 N N . VAL A 1 187 ? -1.225 25.175 12.260 1.00 38.31 187 VAL A N 1
ATOM 1386 C CA . VAL A 1 187 ? -1.129 25.490 13.690 1.00 38.31 187 VAL A CA 1
ATOM 1387 C C . VAL A 1 187 ? -1.007 27.006 13.788 1.00 38.31 187 VAL A C 1
ATOM 1389 O O . VAL A 1 187 ? -0.007 27.588 13.375 1.00 38.31 187 VAL A O 1
ATOM 1392 N N . ALA A 1 188 ? -2.062 27.634 14.300 1.00 34.09 188 ALA A N 1
ATOM 1393 C CA . ALA A 1 188 ? -2.061 29.020 14.718 1.00 34.09 188 ALA A CA 1
ATOM 1394 C C . ALA A 1 188 ? -0.874 29.261 15.664 1.00 34.09 188 ALA A C 1
ATOM 1396 O O . ALA A 1 188 ? -0.828 28.713 16.765 1.00 34.09 188 ALA A O 1
ATOM 1397 N N . GLY A 1 189 ? 0.086 30.073 15.223 1.00 37.38 189 GLY A N 1
ATOM 1398 C CA . GLY A 1 1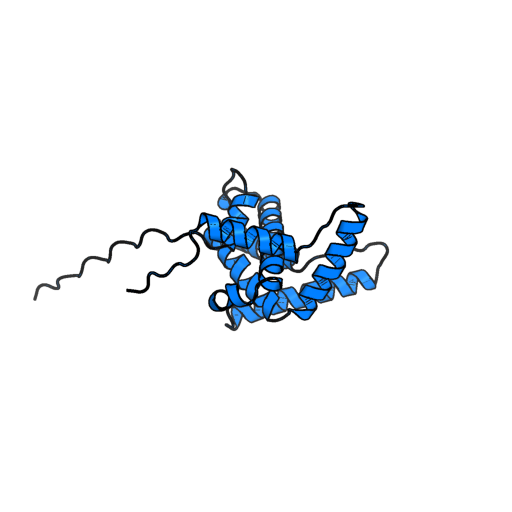89 ? 1.021 30.725 16.128 1.00 37.38 189 GLY A CA 1
ATOM 1399 C C . GLY A 1 189 ? 0.241 31.738 16.958 1.00 37.38 189 GLY A C 1
ATOM 1400 O O . GLY A 1 189 ? -0.272 32.715 16.414 1.00 37.38 189 GLY A O 1
ATOM 1401 N N . SER A 1 190 ? 0.099 31.454 18.249 1.00 33.38 190 SER A N 1
ATOM 1402 C CA . SER A 1 190 ? -0.213 32.428 19.299 1.00 33.38 190 SER A CA 1
ATOM 1403 C C . SER A 1 190 ? 1.022 32.585 20.169 1.00 33.38 190 SER A C 1
ATOM 1405 O O . SER A 1 190 ? 1.631 31.533 20.474 1.00 33.38 190 SER A O 1
#

Radius of gyration: 18.95 Å; chains: 1; bounding box: 36×52×78 Å

pLDDT: mean 85.68, std 15.31, range [33.38, 97.94]

Foldseek 3Di:
DDPPDDPPDPDDPDAQFDLLLVQLPVQCPPHFLLRDDLVSQLVSQLRSLLLLLLQCLQCVVVCPVLEDPDPVLLVLLVVLLVVQVVLVVVCVVCVPDHDHDASSSSLSNVLSVVCVVPHRDGSRRSRSSSNHNSSNNCVVVVVSSVVSQVVVQVVVCVVPPPDRDHSNVSSNVSVVVSCVVSVNDPPDDD

Sequence (190 aa):
MKLFRKPPAPARPPGPPSFGAWLVARFAGEESAAELPFAKLERACGNAGSLICGAVLARPASFGDKVRMDADTLQEAGLVAKRTANGFQASLADRDNVVLSWPWDHLATRVAWRATQRGPVSEEAVGDELLRIGATYAIAHREQLEAARGVWEEVVAGLRPGGEASLTRMGADMLAAYEAETGGGAVAGS

Secondary structure (DSSP, 8-state):
----PPPPPPPPPPPPPPHHHHHHHHHHTTS-TTTS-HHHHHHHHHHHHHHHHHHHHH-GGGGTTT---SHHHHHHHHHHHHHHHHHHHHHHH-TTS-----HHHHHHHHHHHHHHHSSS--HHHHHHHHHHHHHHHHHHTHHHHHHHHHHHHHHHHHHSTT----HHHHHHHHHHHHHHHHTTT-----